Protein AF-A0A6V7VG62-F1 (afdb_monomer)

pLDDT: mean 71.6, std 16.07, range [35.34, 94.44]

In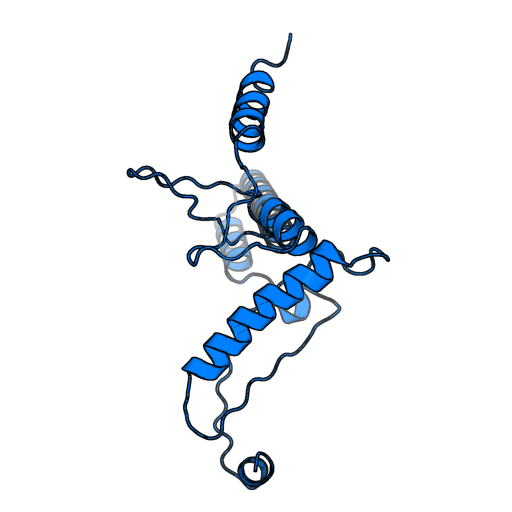terPro domains:
  IPR007012 Poly(A) polymerase, central domain [PF04928] (43-86)

Radius of gyration: 22.57 Å; Cα contacts (8 Å, |Δi|>4): 76; chains: 1; bounding box: 44×64×60 Å

Mean predicted aligned error: 14.06 Å

Solvent-accessible surface area (backbone atoms only — not comparable to full-atom values): 11530 Å² total; per-residue (Å²): 140,76,76,75,68,58,63,56,57,54,48,60,53,51,66,59,67,76,70,68,66,91,67,47,47,105,82,68,46,84,64,54,69,69,60,48,54,50,49,56,64,68,66,55,70,75,51,81,40,70,45,94,55,85,80,70,43,55,80,36,68,85,46,48,73,36,51,46,52,50,52,53,52,52,51,52,53,50,51,50,49,55,50,53,49,62,72,62,66,80,50,82,70,58,55,56,53,52,50,52,51,58,76,67,53,76,58,73,81,78,71,52,96,75,85,85,88,85,86,78,85,72,97,58,97,53,65,65,56,49,53,49,49,52,55,50,49,54,55,52,51,49,51,48,56,75,70,62,49,87,76,69,82,68,91,65,66,84,86,77,92,78,83,81,88,75,84,77,87,55,77,72,61,62,72,83,107

Sequence (177 aa):
MNDIHSWSIAKEISAKETNIKPLNDLFGNLRNNETTARLLKHSRLIMPIITPIYPEQSAAFNVNYSTHKIIMKTLFEGLKMLRDVNIVGLRTGAIEKAWERWIKGIKFEEKYEHFILAVCATKIGNEHFCGYASTKLKLHLIWTIEEKNEFNQVEYCHISNLVKEEFCNGEAAKLLG

Foldseek 3Di:
DDDPPVVVVVVVVVVVPPPDDQDQPVVRHRDDPVVSVVVVVLQDDPDADWDPDPPIDGPCSLDAPQNVVVVVVLVVVVVVLVVVCVVVPDDPVVNVVSVVDVVVDDDPVVVDPDDDDDDDDDLDPPPVVVVVVVVVCSVVVSCCVVPVPPPCPDVHDDDDPDDDDDDPDDPVSVVVD

Organism: Meloidogyne enterolobii (NCBI:txid390850)

Structure (mmCIF, N/CA/C/O backbone):
data_AF-A0A6V7VG62-F1
#
_entry.id   AF-A0A6V7VG62-F1
#
loop_
_atom_site.group_PDB
_atom_site.id
_atom_site.type_symbol
_atom_site.label_atom_id
_atom_site.label_alt_id
_atom_site.label_comp_id
_atom_site.label_asym_id
_atom_site.label_entity_id
_atom_site.label_seq_id
_atom_site.pdbx_PDB_ins_code
_atom_site.Cartn_x
_atom_site.Cartn_y
_atom_site.Cartn_z
_atom_site.occupancy
_atom_site.B_iso_or_equiv
_atom_site.auth_seq_id
_atom_site.auth_comp_id
_atom_site.auth_asym_id
_atom_site.auth_atom_id
_atom_site.pdbx_PDB_model_num
ATOM 1 N N . MET A 1 1 ? 11.039 34.444 11.800 1.00 37.47 1 MET A N 1
ATOM 2 C CA . MET A 1 1 ? 11.563 33.284 12.556 1.00 37.47 1 MET A CA 1
ATOM 3 C C . MET A 1 1 ? 11.586 32.165 11.535 1.00 37.47 1 MET A C 1
ATOM 5 O O . MET A 1 1 ? 10.575 31.521 11.306 1.00 37.47 1 MET A O 1
ATOM 9 N N . ASN A 1 2 ? 12.649 32.177 10.732 1.00 36.00 2 ASN A N 1
ATOM 10 C CA . ASN A 1 2 ? 12.620 31.712 9.348 1.00 36.00 2 ASN A CA 1
ATOM 11 C C . ASN A 1 2 ? 13.243 30.325 9.233 1.00 36.00 2 ASN A C 1
ATOM 13 O O . ASN A 1 2 ? 14.338 30.101 9.741 1.00 36.00 2 ASN A O 1
ATOM 17 N N . ASP A 1 3 ? 12.514 29.454 8.544 1.00 44.50 3 ASP A N 1
ATOM 18 C CA . ASP A 1 3 ? 12.900 28.241 7.822 1.00 44.50 3 ASP A CA 1
ATOM 19 C C . ASP A 1 3 ? 14.402 27.934 7.710 1.00 44.50 3 ASP A C 1
ATOM 21 O O . ASP A 1 3 ? 15.032 28.142 6.674 1.00 44.50 3 ASP A O 1
ATOM 25 N N . ILE A 1 4 ? 14.964 27.319 8.750 1.00 39.56 4 ILE A N 1
ATOM 26 C CA . ILE A 1 4 ? 16.283 26.666 8.676 1.00 39.56 4 ILE A CA 1
ATOM 27 C C . ILE A 1 4 ? 16.160 25.276 8.010 1.00 39.56 4 ILE A C 1
ATOM 29 O O . ILE A 1 4 ? 17.131 24.744 7.477 1.00 39.56 4 ILE A O 1
ATOM 33 N N . HIS A 1 5 ? 14.949 24.707 7.942 1.00 44.38 5 HIS A N 1
ATOM 34 C CA . HIS A 1 5 ? 14.706 23.383 7.355 1.00 44.38 5 HIS A CA 1
ATOM 35 C C . HIS A 1 5 ? 14.453 23.381 5.836 1.00 44.38 5 HIS A C 1
ATOM 37 O O . HIS A 1 5 ? 14.640 22.342 5.204 1.00 44.38 5 HIS A O 1
ATOM 43 N N . SER A 1 6 ? 14.098 24.515 5.214 1.00 42.22 6 SER A N 1
ATOM 44 C CA . SER A 1 6 ? 13.867 24.566 3.757 1.00 42.22 6 SER A CA 1
ATOM 45 C C . SER A 1 6 ? 15.172 24.564 2.946 1.00 42.22 6 SER A C 1
ATOM 47 O O . SER A 1 6 ? 15.220 24.023 1.841 1.00 42.22 6 SER A O 1
ATOM 49 N N . TRP A 1 7 ? 16.261 25.091 3.520 1.00 37.06 7 TRP A N 1
ATOM 50 C CA . TRP A 1 7 ? 17.558 25.247 2.848 1.00 37.06 7 TRP A CA 1
ATOM 51 C C . TRP A 1 7 ? 18.328 23.933 2.642 1.00 37.06 7 TRP A C 1
ATOM 53 O O . TRP A 1 7 ? 19.115 23.831 1.701 1.00 37.06 7 TRP A O 1
ATOM 63 N N . SER A 1 8 ? 18.092 22.923 3.486 1.00 46.97 8 SER A N 1
ATOM 64 C CA . SER A 1 8 ? 18.757 21.614 3.378 1.00 46.97 8 SER A CA 1
ATOM 65 C C . SER A 1 8 ? 18.122 20.747 2.290 1.00 46.97 8 SER A C 1
ATOM 67 O O . SER A 1 8 ? 18.816 20.221 1.424 1.00 46.97 8 SER A O 1
ATOM 69 N N . ILE A 1 9 ? 16.789 20.669 2.281 1.00 47.59 9 ILE A N 1
ATOM 70 C CA . ILE A 1 9 ? 16.027 19.826 1.349 1.00 47.59 9 ILE A CA 1
ATOM 71 C C . ILE A 1 9 ? 16.158 20.353 -0.088 1.00 47.59 9 ILE A C 1
ATOM 73 O O . ILE A 1 9 ? 16.359 19.580 -1.022 1.00 47.59 9 ILE A O 1
ATOM 77 N N . ALA A 1 10 ? 16.112 21.677 -0.274 1.00 45.66 10 ALA A N 1
ATOM 78 C CA . ALA A 1 10 ? 16.227 22.291 -1.595 1.00 45.66 10 ALA A CA 1
ATOM 79 C C . ALA A 1 10 ? 17.613 22.080 -2.237 1.00 45.66 10 ALA A C 1
ATOM 81 O O . ALA A 1 10 ? 17.700 21.868 -3.445 1.00 45.66 10 ALA A O 1
ATOM 82 N N . LYS A 1 11 ? 18.697 22.085 -1.446 1.00 39.28 11 LYS A N 1
ATOM 83 C CA . LYS A 1 11 ? 20.056 21.827 -1.953 1.00 39.28 11 LYS A CA 1
ATOM 84 C C . LYS A 1 11 ? 20.294 20.360 -2.283 1.00 39.28 11 LYS A C 1
ATOM 86 O O . LYS A 1 11 ? 20.959 20.079 -3.272 1.00 39.28 11 LYS A O 1
ATOM 91 N N . GLU A 1 12 ? 19.739 19.439 -1.504 1.00 40.12 12 GLU A N 1
ATOM 92 C CA . GLU A 1 12 ? 19.889 18.001 -1.749 1.00 40.12 12 GLU A CA 1
ATOM 93 C C . GLU A 1 12 ? 19.106 17.543 -2.996 1.00 40.12 12 GLU A C 1
ATOM 95 O O . GLU A 1 12 ? 19.587 16.712 -3.769 1.00 40.12 12 GLU A O 1
ATOM 100 N N . ILE A 1 13 ? 17.944 18.159 -3.255 1.00 43.81 13 ILE A N 1
ATOM 101 C CA . ILE A 1 13 ? 17.174 17.978 -4.497 1.00 43.81 13 ILE A CA 1
ATOM 102 C C . ILE A 1 13 ? 17.906 18.627 -5.687 1.00 43.81 13 ILE A C 1
ATOM 104 O O . ILE A 1 13 ? 18.105 17.977 -6.714 1.00 43.81 13 ILE A O 1
ATOM 108 N N . SER A 1 14 ? 18.396 19.863 -5.537 1.00 37.81 14 SER A N 1
ATOM 109 C CA . SER A 1 14 ? 19.094 20.592 -6.612 1.00 37.81 14 SER A CA 1
ATOM 110 C C . SER A 1 14 ? 20.454 19.975 -6.989 1.00 37.81 14 SER A C 1
ATOM 112 O O . SER A 1 14 ? 20.845 19.979 -8.161 1.00 37.81 14 SER A O 1
ATOM 114 N N . ALA A 1 15 ? 21.156 19.360 -6.029 1.00 35.34 15 ALA A N 1
ATOM 115 C CA . ALA A 1 15 ? 22.406 18.640 -6.278 1.00 35.34 15 ALA A CA 1
ATOM 116 C C . ALA A 1 15 ? 22.208 17.352 -7.101 1.00 35.34 15 ALA A C 1
ATOM 118 O O . ALA A 1 15 ? 23.135 16.921 -7.786 1.00 35.34 15 ALA A O 1
ATOM 119 N N . LYS A 1 16 ? 21.005 16.757 -7.085 1.00 45.22 16 LYS A N 1
ATOM 120 C CA . LYS A 1 16 ? 20.659 15.610 -7.943 1.00 45.22 16 LYS A CA 1
ATOM 121 C C . LYS A 1 16 ? 20.162 16.026 -9.329 1.00 45.22 16 LYS A C 1
ATOM 123 O O . LYS A 1 16 ? 20.402 15.300 -10.288 1.00 45.22 16 LYS A O 1
ATOM 128 N N . GLU A 1 17 ? 19.515 17.182 -9.463 1.00 45.72 17 GLU A N 1
ATOM 129 C CA . GLU A 1 17 ? 18.949 17.639 -10.743 1.00 45.72 17 GLU A CA 1
ATOM 130 C C . GLU A 1 17 ? 19.996 18.179 -11.733 1.00 45.72 17 GLU A C 1
ATOM 132 O O . GLU A 1 17 ? 19.804 18.088 -12.942 1.00 45.72 17 GLU A O 1
ATOM 137 N N . THR A 1 18 ? 21.129 18.704 -11.259 1.00 38.31 18 THR A N 1
ATOM 138 C CA . THR A 1 18 ? 22.064 19.469 -12.111 1.00 38.31 18 THR A CA 1
ATOM 139 C C . THR A 1 18 ? 23.153 18.650 -12.815 1.00 38.31 18 THR A C 1
ATOM 141 O O . THR A 1 18 ? 23.914 19.215 -13.596 1.00 38.31 18 THR A O 1
ATOM 144 N N . ASN A 1 19 ? 23.231 17.327 -12.611 1.00 42.25 19 ASN A N 1
ATOM 145 C CA . ASN A 1 19 ? 24.302 16.497 -13.193 1.00 42.25 19 ASN A CA 1
ATOM 146 C C . ASN A 1 19 ? 23.861 15.179 -13.847 1.00 42.25 19 ASN A C 1
ATOM 148 O O . ASN A 1 19 ? 24.701 14.340 -14.172 1.00 42.25 19 ASN A O 1
ATOM 152 N N . ILE A 1 20 ? 22.569 14.988 -14.115 1.00 48.69 20 ILE A N 1
ATOM 153 C CA . ILE A 1 20 ? 22.112 13.815 -14.868 1.00 48.69 20 ILE A CA 1
ATOM 154 C C . ILE A 1 20 ? 22.022 14.203 -16.347 1.00 48.69 20 ILE A C 1
ATOM 156 O O . ILE A 1 20 ? 20.968 14.585 -16.852 1.00 48.69 20 ILE A O 1
ATOM 160 N N . LYS A 1 21 ? 23.153 14.108 -17.061 1.00 46.56 21 LYS A N 1
ATOM 161 C CA . LYS A 1 21 ? 23.131 13.996 -18.533 1.00 46.56 21 LYS A CA 1
ATOM 162 C C . LYS A 1 21 ? 22.221 12.812 -18.899 1.00 46.56 21 LYS A C 1
ATOM 164 O O . LYS A 1 21 ? 22.234 11.839 -18.142 1.00 46.56 21 LYS A O 1
ATOM 169 N N . PRO A 1 22 ? 21.448 12.851 -20.005 1.00 46.06 22 PRO A N 1
ATOM 170 C CA . PRO A 1 22 ? 20.607 11.723 -20.393 1.00 46.06 22 PRO A CA 1
ATOM 171 C C . PRO A 1 22 ? 21.497 10.487 -20.529 1.00 46.06 22 PRO A C 1
ATOM 173 O O . PRO A 1 22 ? 22.342 10.396 -21.418 1.00 46.06 22 PRO A O 1
ATOM 176 N N . LEU A 1 23 ? 21.380 9.599 -19.543 1.00 50.41 23 LEU A N 1
ATOM 177 C CA . LEU A 1 23 ? 22.261 8.462 -19.383 1.00 50.41 23 LEU A CA 1
ATOM 178 C C . LEU A 1 23 ? 21.795 7.425 -20.398 1.00 50.41 23 LEU A C 1
ATOM 180 O O . LEU A 1 23 ? 20.655 6.948 -20.315 1.00 50.41 23 LEU A O 1
ATOM 184 N N . ASN A 1 24 ? 22.674 7.092 -21.343 1.00 54.44 24 ASN A N 1
ATOM 185 C CA . ASN A 1 24 ? 22.590 5.835 -22.073 1.00 54.44 24 ASN A CA 1
ATOM 186 C C . ASN A 1 24 ? 22.181 4.716 -21.095 1.00 54.44 24 ASN A C 1
ATOM 188 O O . ASN A 1 24 ? 22.541 4.753 -19.911 1.00 54.44 24 ASN A O 1
ATOM 192 N N . ASP A 1 25 ? 21.398 3.738 -21.547 1.00 54.59 25 ASP A N 1
ATOM 193 C CA . ASP A 1 25 ? 21.113 2.581 -20.695 1.00 54.59 25 ASP A CA 1
ATOM 194 C C . ASP A 1 25 ? 22.417 1.850 -20.292 1.00 54.59 25 ASP A C 1
ATOM 196 O O . ASP A 1 25 ? 23.500 2.149 -20.795 1.00 54.59 25 ASP A O 1
ATOM 200 N N . LEU A 1 26 ? 22.337 0.878 -19.373 1.00 53.91 26 LEU A N 1
ATOM 201 C CA . LEU A 1 26 ? 23.491 0.051 -18.961 1.00 53.91 26 LEU A CA 1
ATOM 202 C C . LEU A 1 26 ? 24.213 -0.639 -20.141 1.00 53.91 26 LEU A C 1
ATOM 204 O O . LEU A 1 26 ? 25.300 -1.177 -19.953 1.00 53.91 26 LEU A O 1
ATOM 208 N N . PHE A 1 27 ? 23.619 -0.606 -21.338 1.00 53.38 27 PHE A N 1
ATOM 209 C CA . PHE A 1 27 ? 24.104 -1.191 -22.580 1.00 53.38 27 PHE A CA 1
ATOM 210 C C . PHE A 1 27 ? 24.507 -0.142 -23.635 1.00 53.38 27 PHE A C 1
ATOM 212 O O . PHE A 1 27 ? 24.852 -0.513 -24.753 1.00 53.38 27 PHE A O 1
ATOM 219 N N . GLY A 1 28 ? 24.515 1.154 -23.303 1.00 55.12 28 GLY A N 1
ATOM 220 C CA . GLY A 1 28 ? 24.967 2.215 -24.204 1.00 55.12 28 GLY A CA 1
ATOM 221 C C . GLY A 1 28 ? 23.919 2.758 -25.187 1.00 55.12 28 G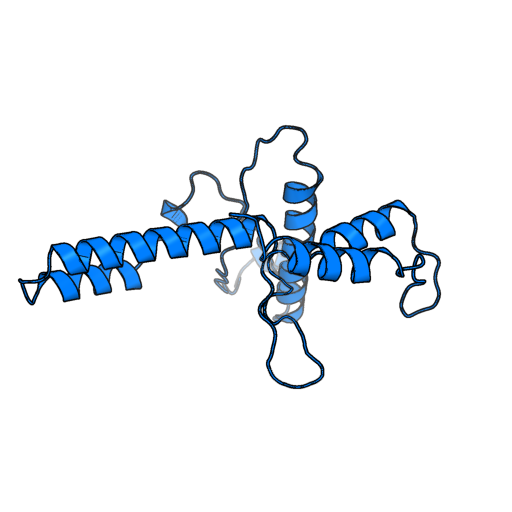LY A C 1
ATOM 222 O O . GLY A 1 28 ? 24.265 3.613 -25.999 1.00 55.12 28 GLY A O 1
ATOM 223 N N . ASN A 1 29 ? 22.655 2.327 -25.129 1.00 63.50 29 ASN A N 1
ATOM 224 C CA . ASN A 1 29 ? 21.616 2.783 -26.056 1.00 63.50 29 ASN A CA 1
ATOM 225 C C . ASN A 1 29 ? 21.041 4.149 -25.660 1.00 63.50 29 ASN A C 1
ATOM 227 O O . ASN A 1 29 ? 20.753 4.412 -24.486 1.00 63.50 29 ASN A O 1
ATOM 231 N N . LEU A 1 30 ? 20.789 4.981 -26.676 1.00 56.78 30 LEU A N 1
ATOM 232 C CA . LEU A 1 30 ? 20.054 6.237 -26.550 1.00 56.78 30 LEU A CA 1
ATOM 233 C C . LEU A 1 30 ? 18.610 5.942 -26.130 1.00 56.78 30 LEU A C 1
ATOM 235 O O . LEU A 1 30 ? 17.814 5.396 -26.896 1.00 56.78 30 LEU A O 1
ATOM 239 N N . ARG A 1 31 ? 18.257 6.315 -24.900 1.00 58.25 31 ARG A N 1
ATOM 240 C CA . ARG A 1 31 ? 16.869 6.271 -24.435 1.00 58.25 31 ARG A CA 1
ATOM 241 C C . ARG A 1 31 ? 16.086 7.392 -25.111 1.00 58.25 31 ARG A C 1
ATOM 243 O O . ARG A 1 31 ? 16.570 8.517 -25.205 1.00 58.25 31 ARG A O 1
ATOM 250 N N . ASN A 1 32 ? 14.864 7.107 -25.560 1.00 70.81 32 ASN A N 1
ATOM 251 C CA . ASN A 1 32 ? 14.003 8.163 -26.090 1.00 70.81 32 ASN A CA 1
ATOM 252 C C . ASN A 1 32 ? 13.671 9.197 -24.980 1.00 70.81 32 ASN A C 1
ATOM 254 O O . ASN A 1 32 ? 13.725 8.893 -23.779 1.00 70.81 32 ASN A O 1
ATOM 258 N N . ASN A 1 33 ? 13.361 10.436 -25.372 1.00 66.12 33 ASN A N 1
ATOM 259 C CA . ASN A 1 33 ? 13.140 11.543 -24.430 1.00 66.12 33 ASN A CA 1
ATOM 260 C C . ASN A 1 33 ? 11.964 11.271 -23.479 1.00 66.12 33 ASN A C 1
ATOM 262 O O . ASN A 1 33 ? 12.055 11.567 -22.290 1.00 66.12 33 ASN A O 1
ATOM 266 N N . GLU A 1 34 ? 10.901 10.633 -23.970 1.00 65.50 34 GLU A N 1
ATOM 267 C CA . GLU A 1 34 ? 9.747 10.232 -23.159 1.00 65.50 34 GLU A CA 1
ATOM 268 C C . GLU A 1 34 ? 10.123 9.212 -22.074 1.00 65.50 34 GLU A C 1
ATOM 270 O O . GLU A 1 34 ? 9.735 9.357 -20.920 1.00 65.50 34 GLU A O 1
ATOM 275 N N . THR A 1 35 ? 10.925 8.201 -22.408 1.00 64.12 35 THR A N 1
ATOM 276 C CA . THR A 1 35 ? 11.394 7.167 -21.471 1.00 64.12 35 THR A CA 1
ATOM 277 C C . THR A 1 35 ? 12.335 7.770 -20.441 1.00 64.12 35 THR A C 1
ATOM 279 O O . THR A 1 35 ? 12.276 7.406 -19.270 1.00 64.12 35 THR A O 1
ATOM 282 N N . THR A 1 36 ? 13.166 8.733 -20.840 1.00 64.38 36 THR A N 1
ATOM 283 C CA . THR A 1 36 ? 14.066 9.440 -19.919 1.00 64.38 36 THR A CA 1
ATOM 284 C C . THR A 1 36 ? 13.287 10.318 -18.939 1.00 64.38 36 THR A C 1
ATOM 286 O O . THR A 1 36 ? 13.527 10.242 -17.736 1.00 64.38 36 THR A O 1
ATOM 289 N N . ALA A 1 37 ? 12.303 11.085 -19.419 1.00 65.25 37 ALA A N 1
ATOM 290 C CA . ALA A 1 37 ? 11.418 11.883 -18.569 1.00 65.25 37 ALA A CA 1
ATOM 291 C C . ALA A 1 37 ? 10.620 11.003 -17.589 1.00 65.25 37 ALA A C 1
ATOM 293 O O . ALA A 1 37 ? 10.514 11.322 -16.403 1.00 65.25 37 ALA A O 1
ATOM 294 N N . ARG A 1 38 ? 10.135 9.849 -18.060 1.00 62.44 38 ARG A N 1
ATOM 295 C CA . ARG A 1 38 ? 9.457 8.839 -17.233 1.00 62.44 38 ARG A CA 1
ATOM 296 C C . ARG A 1 38 ? 10.364 8.274 -16.149 1.00 62.44 38 ARG A C 1
ATOM 298 O O . ARG A 1 38 ? 9.987 8.239 -14.981 1.00 62.44 38 ARG A O 1
ATOM 305 N N . LEU A 1 39 ? 11.585 7.876 -16.503 1.00 62.34 39 LEU A N 1
ATOM 306 C CA . LEU A 1 39 ? 12.559 7.359 -15.542 1.00 62.34 39 LEU A CA 1
ATOM 307 C C . LEU A 1 39 ? 12.959 8.411 -14.509 1.00 62.34 39 LEU A C 1
ATOM 309 O O . LEU A 1 39 ? 13.068 8.076 -13.336 1.00 62.34 39 LEU A O 1
ATOM 313 N N . LEU A 1 40 ? 13.122 9.674 -14.909 1.00 65.62 40 LEU A N 1
ATOM 314 C CA . LEU A 1 40 ? 13.387 10.774 -13.980 1.00 65.62 40 LEU A CA 1
ATOM 315 C C . LEU A 1 40 ? 12.233 10.957 -12.990 1.00 65.62 40 LEU A C 1
ATOM 317 O O . LEU A 1 40 ? 12.474 11.001 -11.783 1.00 65.62 40 LEU A O 1
ATOM 321 N N . LYS A 1 41 ? 10.983 10.963 -13.469 1.00 64.56 41 LYS A N 1
ATOM 322 C CA . LYS A 1 41 ? 9.795 11.039 -12.606 1.00 64.56 41 LYS A CA 1
ATOM 323 C C . LYS A 1 41 ? 9.737 9.877 -11.609 1.00 64.56 41 LYS A C 1
ATOM 325 O O . LYS A 1 41 ? 9.450 10.101 -10.437 1.00 64.56 41 LYS A O 1
ATOM 330 N N . HIS A 1 42 ? 10.069 8.664 -12.049 1.00 59.72 42 HIS A N 1
ATOM 331 C CA . HIS A 1 42 ? 10.089 7.468 -11.200 1.00 59.72 42 HIS A CA 1
ATOM 332 C C . HIS A 1 42 ? 11.337 7.334 -10.317 1.00 59.72 42 HIS A C 1
ATOM 334 O O . HIS A 1 42 ? 11.294 6.627 -9.315 1.00 59.72 42 HIS A O 1
ATOM 340 N N . SER A 1 43 ? 12.434 8.022 -10.642 1.00 63.03 43 SER A N 1
ATOM 341 C CA . SER A 1 43 ? 13.640 8.070 -9.804 1.00 63.03 43 SER A CA 1
ATOM 342 C C . SER A 1 43 ? 13.449 8.916 -8.542 1.00 63.03 43 SER A C 1
ATOM 344 O O . SER A 1 43 ? 14.235 8.820 -7.596 1.00 63.03 43 SER A O 1
ATOM 346 N N . ARG A 1 44 ? 12.395 9.742 -8.508 1.00 72.31 44 ARG A N 1
ATOM 347 C CA . ARG A 1 44 ? 12.065 10.569 -7.353 1.00 72.31 44 ARG A CA 1
ATOM 348 C C . ARG A 1 44 ? 11.554 9.691 -6.212 1.00 72.31 44 ARG A C 1
ATOM 350 O O . ARG A 1 44 ? 10.440 9.179 -6.250 1.00 72.31 44 ARG A O 1
ATOM 357 N N . LEU A 1 45 ? 12.363 9.574 -5.164 1.00 81.25 45 LEU A N 1
ATOM 358 C CA . LEU A 1 45 ? 11.982 8.892 -3.930 1.00 81.25 45 LEU A CA 1
ATOM 359 C C . LEU A 1 45 ? 10.858 9.670 -3.229 1.00 81.25 45 LEU A C 1
ATOM 361 O O . LEU A 1 45 ? 11.054 10.816 -2.827 1.00 81.25 45 LEU A O 1
ATOM 365 N N . ILE A 1 46 ? 9.689 9.042 -3.081 1.00 84.69 46 ILE A N 1
ATOM 366 C CA . ILE A 1 46 ? 8.518 9.635 -2.409 1.00 84.69 46 ILE A CA 1
ATOM 367 C C . ILE A 1 46 ? 8.630 9.483 -0.886 1.00 84.69 46 ILE A C 1
ATOM 369 O O . ILE A 1 46 ? 8.268 10.389 -0.143 1.00 84.69 46 ILE A O 1
ATOM 373 N N . MET A 1 47 ? 9.166 8.350 -0.424 1.00 89.19 47 MET A N 1
ATOM 374 C CA . MET A 1 47 ? 9.349 8.024 0.992 1.00 89.19 47 MET A CA 1
ATOM 375 C C . MET A 1 47 ? 10.767 7.471 1.220 1.00 89.19 47 MET A C 1
ATOM 377 O O . MET A 1 47 ? 10.948 6.255 1.225 1.00 89.19 47 MET A O 1
ATOM 381 N N . PRO A 1 48 ? 11.804 8.320 1.342 1.00 89.44 48 PRO A N 1
ATOM 382 C CA . PRO A 1 48 ? 13.173 7.846 1.520 1.00 89.44 48 PRO A CA 1
ATOM 383 C C . PRO A 1 48 ? 13.367 7.241 2.917 1.00 89.44 48 PRO A C 1
ATOM 385 O O . PRO A 1 48 ? 13.200 7.919 3.927 1.00 89.44 48 PRO A O 1
ATOM 388 N N . ILE A 1 49 ? 13.755 5.966 2.969 1.00 92.19 49 ILE A N 1
ATOM 389 C CA . ILE A 1 49 ? 14.211 5.292 4.193 1.00 92.19 49 ILE A CA 1
ATOM 390 C C . ILE A 1 49 ? 15.620 4.797 3.908 1.00 92.19 49 ILE A C 1
ATOM 392 O O . ILE A 1 49 ? 15.782 3.815 3.191 1.00 92.19 49 ILE A O 1
ATOM 396 N N . ILE A 1 50 ? 16.629 5.508 4.402 1.00 91.31 50 ILE A N 1
ATOM 397 C CA . ILE A 1 50 ? 18.023 5.258 4.030 1.00 91.31 50 ILE A CA 1
ATOM 398 C C . ILE A 1 50 ? 18.641 4.205 4.948 1.00 91.31 50 ILE A C 1
ATOM 400 O O . ILE A 1 50 ? 18.530 4.286 6.172 1.00 91.31 50 ILE A O 1
ATOM 404 N N . THR A 1 51 ? 19.283 3.203 4.351 1.00 92.38 51 THR A N 1
ATOM 405 C CA . THR A 1 51 ? 20.043 2.194 5.085 1.00 92.38 51 THR A CA 1
ATOM 406 C C . THR A 1 51 ? 21.295 2.826 5.695 1.00 92.38 51 THR A C 1
ATOM 408 O O . THR A 1 51 ? 22.006 3.539 4.992 1.00 92.38 51 THR A O 1
ATOM 411 N N . PRO A 1 52 ? 21.623 2.536 6.967 1.00 93.25 52 PRO A N 1
ATOM 412 C CA . PRO A 1 52 ? 22.750 3.178 7.647 1.00 93.25 52 PRO A CA 1
ATOM 413 C C . PRO A 1 52 ? 24.129 2.678 7.177 1.00 93.25 52 PRO A C 1
ATOM 415 O O . PRO A 1 52 ? 25.144 3.254 7.550 1.00 93.25 52 PRO A O 1
ATOM 418 N N . ILE A 1 53 ? 24.186 1.584 6.408 1.00 92.44 53 ILE A N 1
ATOM 419 C CA . ILE A 1 53 ? 25.433 0.973 5.931 1.00 92.44 53 ILE A CA 1
ATOM 420 C C . ILE A 1 53 ? 25.785 1.525 4.550 1.00 92.44 53 ILE A C 1
ATOM 422 O O . ILE A 1 53 ? 24.925 1.614 3.677 1.00 92.44 53 ILE A O 1
ATOM 426 N N . TYR A 1 54 ? 27.066 1.837 4.357 1.00 89.62 54 TYR A N 1
ATOM 427 C CA . TYR A 1 54 ? 27.618 2.244 3.070 1.00 89.62 54 TYR A CA 1
ATOM 428 C C . TYR A 1 54 ? 27.732 1.054 2.084 1.00 89.62 54 TYR A C 1
ATOM 430 O O . TYR A 1 54 ? 28.228 -0.002 2.486 1.00 89.62 54 TYR A O 1
ATOM 438 N N . PRO A 1 55 ? 27.376 1.215 0.790 1.00 89.75 55 PRO A N 1
ATOM 439 C CA . PRO A 1 55 ? 26.776 2.408 0.194 1.00 89.75 55 PRO A CA 1
ATOM 440 C C . PRO A 1 55 ? 25.314 2.575 0.614 1.00 89.75 55 PRO A C 1
ATOM 442 O O . PRO A 1 55 ? 24.538 1.623 0.619 1.00 89.75 55 PRO A O 1
ATOM 445 N N . GLU A 1 56 ? 24.950 3.814 0.933 1.00 87.88 56 GLU A N 1
ATOM 446 C CA . GLU A 1 56 ? 23.605 4.176 1.370 1.00 87.88 56 GLU A CA 1
ATOM 447 C C . GLU A 1 56 ? 22.584 3.919 0.256 1.00 87.88 56 GLU A C 1
ATOM 449 O O . GLU A 1 56 ? 22.768 4.324 -0.897 1.00 87.88 56 GLU A O 1
ATOM 454 N N . GLN A 1 57 ? 21.482 3.254 0.597 1.00 88.31 57 GLN A N 1
ATOM 455 C CA . GLN A 1 57 ? 20.401 2.945 -0.333 1.00 88.31 57 GLN A CA 1
ATOM 456 C C . GLN A 1 57 ? 19.046 3.206 0.318 1.00 88.31 57 GLN A C 1
ATOM 458 O O . GLN A 1 57 ? 18.889 3.112 1.532 1.00 88.31 57 GLN A O 1
ATOM 463 N N . SER A 1 58 ? 18.036 3.533 -0.491 1.00 88.81 58 SER A N 1
ATOM 464 C CA . SER A 1 58 ? 16.664 3.619 0.011 1.00 88.81 58 SER A CA 1
ATOM 465 C C . SER A 1 58 ? 16.066 2.220 0.117 1.00 88.81 58 SER A C 1
ATOM 467 O O . SER A 1 58 ? 15.863 1.561 -0.900 1.00 88.81 58 SER A O 1
ATOM 469 N N . ALA A 1 59 ? 15.710 1.788 1.323 1.00 90.31 59 ALA A N 1
ATOM 470 C CA . ALA A 1 59 ? 14.955 0.559 1.561 1.00 90.31 59 ALA A CA 1
ATOM 471 C C . ALA A 1 59 ? 13.509 0.647 1.030 1.00 90.31 59 ALA A C 1
ATOM 473 O O . ALA A 1 59 ? 12.886 -0.368 0.728 1.00 90.31 59 ALA A O 1
ATOM 474 N N . ALA A 1 60 ? 12.980 1.863 0.874 1.00 89.31 60 ALA A N 1
ATOM 475 C CA . ALA A 1 60 ? 11.610 2.140 0.442 1.00 89.31 60 ALA A CA 1
ATOM 476 C C . ALA A 1 60 ? 11.531 2.657 -1.010 1.00 89.31 60 ALA A C 1
ATOM 478 O O . ALA A 1 60 ? 10.644 3.431 -1.364 1.00 89.31 60 ALA A O 1
ATOM 479 N N . PHE A 1 61 ? 12.449 2.226 -1.882 1.00 86.38 61 PHE A N 1
ATOM 480 C CA . PHE A 1 61 ? 12.497 2.677 -3.281 1.00 86.38 61 PHE A CA 1
ATOM 481 C C . PHE A 1 61 ? 11.277 2.258 -4.124 1.00 86.38 61 PHE A C 1
ATOM 483 O O . PHE A 1 61 ? 10.943 2.934 -5.089 1.00 86.38 61 PHE A O 1
ATOM 490 N N . ASN A 1 62 ? 10.590 1.174 -3.750 1.00 84.25 62 ASN A N 1
ATOM 491 C CA . ASN A 1 62 ? 9.386 0.693 -4.439 1.00 84.25 62 ASN A CA 1
ATOM 492 C C . ASN A 1 62 ? 8.100 1.432 -4.027 1.00 84.25 62 ASN A C 1
ATOM 494 O O . ASN A 1 62 ? 7.017 1.096 -4.513 1.00 84.25 62 ASN A O 1
ATOM 498 N N . VAL A 1 63 ? 8.183 2.403 -3.112 1.00 85.25 63 VAL A N 1
ATOM 499 C CA . VAL A 1 63 ? 7.013 3.171 -2.677 1.00 85.25 63 VAL A CA 1
ATOM 500 C C . VAL A 1 63 ? 6.607 4.150 -3.780 1.00 85.25 63 VAL A C 1
ATOM 502 O O . VAL A 1 63 ? 7.294 5.134 -4.044 1.00 85.25 63 VAL A O 1
ATOM 505 N N . ASN A 1 64 ? 5.462 3.871 -4.402 1.00 82.75 64 ASN A N 1
ATOM 506 C CA . ASN A 1 64 ? 4.795 4.751 -5.363 1.00 82.75 64 ASN A CA 1
ATOM 507 C C . ASN A 1 64 ? 3.815 5.719 -4.666 1.00 82.75 64 ASN A C 1
ATOM 509 O O . ASN A 1 64 ? 3.638 5.666 -3.443 1.00 82.75 64 ASN A O 1
ATOM 513 N N . TYR A 1 65 ? 3.169 6.602 -5.436 1.00 83.38 65 TYR A N 1
ATOM 514 C CA . TYR A 1 65 ? 2.240 7.600 -4.893 1.00 83.38 65 TYR A CA 1
ATOM 515 C C . TYR A 1 65 ? 1.059 6.945 -4.163 1.00 83.38 65 TYR A C 1
ATOM 517 O O . TYR A 1 65 ? 0.716 7.336 -3.041 1.00 83.38 65 TYR A O 1
ATOM 525 N N . SER A 1 66 ? 0.482 5.904 -4.763 1.00 86.25 66 SER A N 1
ATOM 526 C CA . SER A 1 66 ? -0.666 5.185 -4.208 1.00 86.25 66 SER A CA 1
ATOM 527 C C . SER A 1 66 ? -0.340 4.529 -2.862 1.00 86.25 66 SER A C 1
ATOM 529 O O . SER A 1 66 ? -1.055 4.690 -1.873 1.00 86.25 66 SER A O 1
ATOM 531 N N . THR A 1 67 ? 0.797 3.841 -2.804 1.00 88.12 67 THR A N 1
ATOM 532 C CA . THR A 1 67 ? 1.297 3.128 -1.623 1.00 88.12 67 THR A CA 1
ATOM 533 C C . THR A 1 67 ? 1.680 4.111 -0.532 1.00 88.12 67 THR A C 1
ATOM 535 O O . THR A 1 67 ? 1.319 3.904 0.623 1.00 88.12 67 THR A O 1
ATOM 538 N N . HIS A 1 68 ? 2.331 5.221 -0.886 1.00 89.44 68 HIS A N 1
ATOM 539 C CA . HIS A 1 68 ? 2.625 6.296 0.056 1.00 89.44 68 HIS A CA 1
ATOM 540 C C . HIS A 1 68 ? 1.348 6.818 0.728 1.00 89.44 68 HIS A C 1
ATOM 542 O O . HIS A 1 68 ? 1.295 6.927 1.954 1.00 89.44 68 HIS A O 1
ATOM 548 N N . LYS A 1 69 ? 0.289 7.078 -0.051 1.00 89.88 69 LYS A N 1
ATOM 549 C CA . LYS A 1 69 ? -0.997 7.551 0.480 1.00 89.88 69 LYS A CA 1
ATOM 550 C C . LYS A 1 69 ? -1.623 6.547 1.450 1.00 89.88 69 LYS A C 1
ATOM 552 O O . LYS A 1 69 ? -2.102 6.939 2.514 1.00 89.88 69 LYS A O 1
ATOM 557 N N . ILE A 1 70 ? -1.569 5.256 1.116 1.00 90.94 70 ILE A N 1
ATOM 558 C CA . ILE A 1 70 ? -2.056 4.172 1.980 1.00 90.94 70 ILE A CA 1
ATOM 559 C C . ILE A 1 70 ? -1.249 4.099 3.280 1.00 90.94 70 ILE A C 1
ATOM 561 O O . ILE A 1 70 ? -1.848 4.019 4.354 1.00 90.94 70 ILE A O 1
ATOM 565 N N . ILE A 1 71 ? 0.085 4.144 3.200 1.00 92.88 71 ILE A N 1
ATOM 566 C CA . ILE A 1 71 ? 0.968 4.110 4.373 1.00 92.88 71 ILE A CA 1
ATOM 567 C C . ILE A 1 71 ? 0.652 5.296 5.285 1.00 92.88 71 ILE A C 1
ATOM 569 O O . ILE A 1 71 ? 0.387 5.095 6.468 1.00 92.88 71 ILE A O 1
ATOM 573 N N . MET A 1 72 ? 0.602 6.515 4.740 1.00 94.44 72 MET A N 1
ATOM 574 C CA . MET A 1 72 ? 0.299 7.718 5.519 1.00 94.44 72 MET A CA 1
ATOM 575 C C . MET A 1 72 ? -1.075 7.633 6.183 1.00 94.44 72 MET A C 1
ATOM 577 O O . MET A 1 72 ? -1.182 7.856 7.386 1.00 94.44 72 MET A O 1
ATOM 581 N N . LYS A 1 73 ? -2.118 7.245 5.437 1.00 92.38 73 LYS A N 1
ATOM 582 C CA . LYS A 1 73 ? -3.467 7.056 5.990 1.00 92.38 73 LYS A CA 1
ATOM 583 C C . LYS A 1 73 ? -3.462 6.057 7.151 1.00 92.38 73 LYS A C 1
ATOM 585 O O . LYS A 1 73 ? -3.997 6.358 8.212 1.00 92.38 73 LYS A O 1
ATOM 590 N N . THR A 1 74 ? -2.802 4.914 6.972 1.00 90.50 74 THR A N 1
ATOM 591 C CA . THR A 1 74 ? -2.724 3.857 7.993 1.00 90.50 74 THR A CA 1
ATOM 592 C C . THR A 1 74 ? -1.963 4.328 9.239 1.00 90.50 74 THR A C 1
ATOM 594 O O . THR A 1 74 ? -2.378 4.043 10.361 1.00 90.50 74 THR A O 1
ATOM 597 N N . LEU A 1 75 ? -0.884 5.100 9.068 1.00 93.06 75 LEU A N 1
ATOM 598 C CA . LEU A 1 75 ? -0.142 5.699 10.181 1.00 93.06 75 LEU A CA 1
ATOM 599 C C . LEU A 1 75 ? -0.989 6.720 10.950 1.00 93.06 75 LEU A C 1
ATOM 601 O O . LEU A 1 75 ? -0.985 6.709 12.180 1.00 93.06 75 LEU A O 1
ATOM 605 N N . PHE A 1 76 ? -1.746 7.574 10.255 1.00 93.12 76 PHE A N 1
ATOM 606 C CA . PHE A 1 76 ? -2.644 8.534 10.903 1.00 93.12 76 PHE A CA 1
ATOM 607 C C . PHE A 1 76 ? -3.796 7.849 11.646 1.00 93.12 76 PHE A C 1
ATOM 609 O O . PHE A 1 76 ? -4.118 8.247 12.767 1.00 93.12 76 PHE A O 1
ATOM 616 N N . GLU A 1 77 ? -4.390 6.809 11.061 1.00 88.50 77 GLU A N 1
ATOM 617 C CA . GLU A 1 77 ? -5.409 5.983 11.720 1.00 88.50 77 GLU A CA 1
ATOM 618 C C . GLU A 1 77 ? -4.847 5.310 12.981 1.00 88.50 77 GLU A C 1
ATOM 620 O O . GLU A 1 77 ? -5.473 5.369 14.042 1.00 88.50 77 GLU A O 1
ATOM 625 N N . GLY A 1 78 ? -3.635 4.751 12.898 1.00 86.44 78 GLY A N 1
ATOM 626 C CA . GLY A 1 78 ? -2.928 4.177 14.044 1.00 86.44 78 GLY A CA 1
ATOM 627 C C . GLY A 1 78 ? -2.645 5.210 15.138 1.00 86.44 78 GLY A C 1
ATOM 628 O O . GLY A 1 78 ? -2.913 4.959 16.311 1.00 86.44 78 GLY A O 1
ATOM 629 N N . LEU A 1 79 ? -2.183 6.409 14.773 1.00 89.38 79 LEU A N 1
ATOM 630 C CA . LEU A 1 79 ? -1.944 7.494 15.729 1.00 89.38 79 LEU A CA 1
ATOM 631 C C . LEU A 1 79 ? -3.233 7.940 16.430 1.00 89.38 79 LEU A C 1
ATOM 633 O O . LEU A 1 79 ? -3.219 8.196 17.635 1.00 89.38 79 LEU A O 1
ATOM 637 N N . LYS A 1 80 ? -4.344 8.041 15.690 1.00 87.50 80 LYS A N 1
ATOM 638 C CA . LYS A 1 80 ? -5.654 8.377 16.260 1.00 87.50 80 LYS A CA 1
ATOM 639 C C . LYS A 1 80 ? -6.083 7.325 17.280 1.00 87.50 80 LYS A C 1
ATOM 641 O O . LYS A 1 80 ? -6.430 7.685 18.398 1.00 87.50 80 LYS A O 1
ATOM 646 N N . MET A 1 81 ? -5.963 6.046 16.930 1.00 81.94 81 MET A N 1
ATOM 647 C CA . MET A 1 81 ? -6.249 4.940 17.842 1.00 81.94 81 MET A CA 1
ATOM 648 C C . MET A 1 81 ? -5.390 5.016 19.111 1.00 81.94 81 MET A C 1
ATOM 650 O O . MET A 1 81 ? -5.934 4.937 20.208 1.00 81.94 81 MET A O 1
ATOM 654 N N . LEU A 1 82 ? -4.076 5.236 18.987 1.00 82.44 82 LEU A N 1
ATOM 655 C CA . LEU A 1 82 ? -3.180 5.346 20.145 1.00 82.44 82 LEU A CA 1
ATOM 656 C C . LEU A 1 82 ? -3.576 6.499 21.076 1.00 82.44 82 LEU A C 1
ATOM 658 O O . LEU A 1 82 ? -3.522 6.350 22.297 1.00 82.44 82 LEU A O 1
ATOM 662 N N . ARG A 1 83 ? -4.011 7.637 20.520 1.00 83.06 83 ARG A N 1
ATOM 663 C CA . ARG A 1 83 ? -4.546 8.752 21.316 1.00 83.06 83 ARG A CA 1
ATOM 664 C C . ARG A 1 83 ? -5.851 8.374 22.005 1.00 83.06 83 ARG A C 1
ATOM 666 O O . ARG A 1 83 ? -5.978 8.623 23.199 1.00 83.06 83 ARG A O 1
ATOM 673 N N . ASP A 1 84 ? -6.778 7.750 21.286 1.00 77.56 84 ASP A N 1
ATOM 674 C CA . ASP A 1 84 ? -8.071 7.332 21.831 1.00 77.56 84 ASP A CA 1
ATOM 675 C C . ASP A 1 84 ? -7.883 6.315 22.975 1.00 77.56 84 ASP A C 1
ATOM 677 O O . ASP A 1 84 ? -8.497 6.449 24.031 1.00 77.56 84 ASP A O 1
ATOM 681 N N . VAL A 1 85 ? -6.968 5.350 22.826 1.00 73.94 85 VAL A N 1
ATOM 682 C CA . VAL A 1 85 ? -6.610 4.379 23.878 1.00 73.94 85 VAL A CA 1
ATOM 683 C C . VAL A 1 85 ? -5.989 5.065 25.095 1.00 73.94 85 VAL A C 1
ATOM 685 O O . VAL A 1 85 ? -6.345 4.731 26.224 1.00 73.94 85 VAL A O 1
ATOM 688 N N . ASN A 1 86 ? -5.101 6.040 24.882 1.00 67.62 86 ASN A N 1
ATOM 689 C CA . ASN A 1 86 ? -4.486 6.804 25.968 1.00 67.62 86 ASN A CA 1
ATOM 690 C C . ASN A 1 86 ? -5.523 7.651 26.737 1.00 67.62 86 ASN A C 1
ATOM 692 O O . ASN A 1 86 ? -5.439 7.775 27.955 1.00 67.62 86 ASN A O 1
ATOM 696 N N . ILE A 1 87 ? -6.541 8.183 26.047 1.00 62.03 87 ILE A N 1
ATOM 697 C CA . ILE A 1 87 ? -7.647 8.949 26.652 1.00 62.03 87 ILE A CA 1
ATOM 698 C C . ILE A 1 87 ? -8.606 8.037 27.439 1.00 62.03 87 ILE A 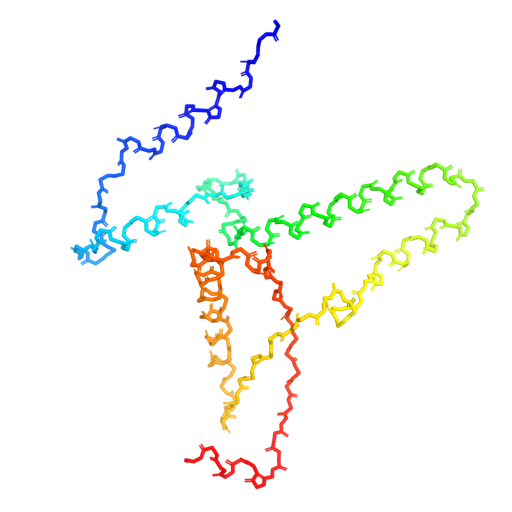C 1
ATOM 700 O O . ILE A 1 87 ? -9.084 8.416 28.505 1.00 62.03 87 ILE A O 1
ATOM 704 N N . VAL A 1 88 ? -8.876 6.822 26.951 1.00 61.28 88 VAL A N 1
ATOM 705 C CA . VAL A 1 88 ? -9.753 5.830 27.617 1.00 61.28 88 VAL A CA 1
ATOM 706 C C . VAL A 1 88 ? -9.042 5.108 28.782 1.00 61.28 88 VAL A C 1
ATOM 708 O O . VAL A 1 88 ? -9.636 4.267 29.462 1.00 61.28 88 VAL A O 1
ATOM 711 N N . GLY A 1 89 ? -7.771 5.436 29.032 1.00 57.03 89 GLY A N 1
ATOM 712 C CA . GLY A 1 89 ? -6.816 4.702 29.860 1.00 57.03 89 GLY A CA 1
ATOM 713 C C . GLY A 1 89 ? -7.140 4.531 31.346 1.00 57.03 89 GLY A C 1
ATOM 714 O O . GLY A 1 89 ? -6.411 5.056 32.172 1.00 57.03 89 GLY A O 1
ATOM 715 N N . LEU A 1 90 ? -8.149 3.729 31.710 1.00 56.25 90 LEU A N 1
ATOM 716 C CA . LEU A 1 90 ? -8.357 3.246 33.092 1.00 56.25 90 LEU A CA 1
ATOM 717 C C . LEU A 1 90 ? -9.146 1.925 33.225 1.00 56.25 90 LEU A C 1
ATOM 719 O O . LEU A 1 90 ? -9.403 1.477 34.341 1.00 56.25 90 LEU A O 1
ATOM 723 N N . ARG A 1 91 ? -9.535 1.258 32.128 1.00 63.75 91 ARG A N 1
ATOM 724 C CA . ARG A 1 91 ? -10.180 -0.070 32.185 1.00 63.75 91 ARG A CA 1
ATOM 725 C C . ARG A 1 91 ? -9.323 -1.108 31.474 1.00 63.75 91 ARG A C 1
ATOM 727 O O . ARG A 1 91 ? -9.222 -1.091 30.251 1.00 63.75 91 ARG A O 1
ATOM 734 N N . THR A 1 92 ? -8.758 -2.037 32.241 1.00 63.25 92 THR A N 1
ATOM 735 C CA . THR A 1 92 ? -7.793 -3.062 31.800 1.00 63.25 92 THR A CA 1
ATOM 736 C C . THR A 1 92 ? -8.254 -3.844 30.561 1.00 63.25 92 THR A C 1
ATOM 738 O O . THR A 1 92 ? -7.448 -4.123 29.684 1.00 63.25 92 THR A O 1
ATOM 741 N N . GLY A 1 93 ? -9.560 -4.101 30.411 1.00 69.94 93 GLY A N 1
ATOM 742 C CA . GLY A 1 93 ? -10.114 -4.810 29.246 1.00 69.94 93 GLY A CA 1
ATOM 743 C C . GLY A 1 93 ? -10.415 -3.955 28.003 1.00 69.94 93 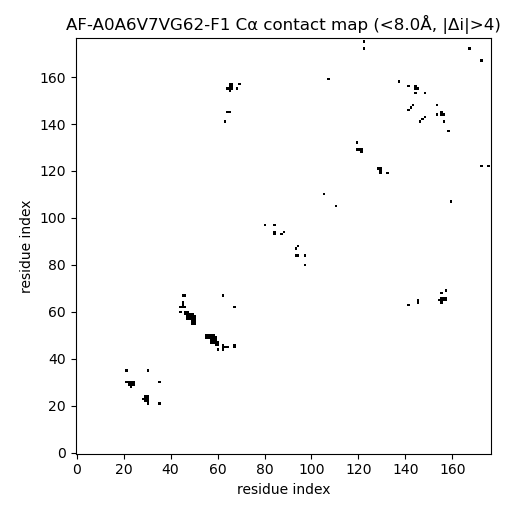GLY A C 1
ATOM 744 O O . GLY A 1 93 ? -10.722 -4.507 26.949 1.00 69.94 93 GLY A O 1
ATOM 745 N N . ALA A 1 94 ? -10.371 -2.621 28.089 1.00 71.50 94 ALA A N 1
ATOM 746 C CA . ALA A 1 94 ? -10.639 -1.744 26.941 1.00 71.50 94 ALA A CA 1
ATOM 747 C C . ALA A 1 94 ? -9.414 -1.604 26.024 1.00 71.50 94 ALA A C 1
ATOM 749 O O . ALA A 1 94 ? -9.560 -1.538 24.805 1.00 71.50 94 ALA A O 1
ATOM 750 N N . ILE A 1 95 ? -8.214 -1.613 26.611 1.00 75.06 95 ILE A N 1
ATOM 751 C CA . ILE A 1 95 ? -6.941 -1.521 25.888 1.00 75.06 95 ILE A CA 1
ATOM 752 C C . ILE A 1 95 ? -6.721 -2.794 25.061 1.00 75.06 95 ILE A C 1
ATOM 754 O O . ILE A 1 95 ? -6.488 -2.706 23.860 1.00 75.06 95 ILE A O 1
ATOM 758 N N . GLU A 1 96 ? -6.878 -3.971 25.673 1.00 78.75 96 GLU A N 1
ATOM 759 C CA . GLU A 1 96 ? -6.714 -5.271 25.006 1.00 78.75 96 GLU A CA 1
ATOM 760 C C . GLU A 1 96 ? -7.635 -5.414 23.786 1.00 78.75 96 GLU A C 1
ATOM 762 O O . GLU A 1 96 ? -7.170 -5.709 22.687 1.00 78.75 96 GLU A O 1
ATOM 767 N N . LYS A 1 97 ? -8.924 -5.078 23.936 1.00 78.50 97 LYS A N 1
ATOM 768 C CA . LYS A 1 97 ? -9.888 -5.088 22.823 1.00 78.50 97 LYS A CA 1
ATOM 769 C C . LYS A 1 97 ? -9.529 -4.107 21.707 1.00 78.50 97 LYS A C 1
ATOM 771 O O . LYS A 1 97 ? -9.786 -4.390 20.536 1.00 78.50 97 LYS A O 1
ATOM 776 N N . ALA A 1 98 ? -8.964 -2.948 22.045 1.00 78.44 98 ALA A N 1
ATOM 777 C CA . ALA A 1 98 ? -8.550 -1.962 21.052 1.00 78.44 98 ALA A CA 1
ATOM 778 C C . ALA A 1 98 ? -7.359 -2.474 20.222 1.00 78.44 98 ALA A C 1
ATOM 780 O O . ALA A 1 98 ? -7.383 -2.367 18.994 1.00 78.44 98 ALA A O 1
ATOM 781 N N . TRP A 1 99 ? -6.365 -3.091 20.869 1.00 81.19 99 TRP A N 1
ATOM 782 C CA . TRP A 1 99 ? -5.240 -3.744 20.189 1.00 81.19 99 TRP A CA 1
ATOM 783 C C . TRP A 1 99 ? -5.687 -4.936 19.346 1.00 81.19 99 TRP A C 1
ATOM 785 O O . TRP A 1 99 ? -5.275 -5.052 18.194 1.00 81.19 99 TRP A O 1
ATOM 795 N N . GLU A 1 100 ? -6.574 -5.779 19.873 1.00 84.81 100 GLU A N 1
ATOM 796 C CA . GLU A 1 100 ? -7.117 -6.929 19.148 1.00 84.81 100 GLU A CA 1
ATOM 797 C C . GLU A 1 100 ? -7.835 -6.490 17.864 1.00 84.81 100 GLU A C 1
ATOM 799 O O . GLU A 1 100 ? -7.613 -7.057 16.794 1.00 84.81 100 GLU A O 1
ATOM 804 N N . ARG A 1 101 ? -8.650 -5.430 17.944 1.00 83.06 101 ARG A N 1
ATOM 805 C CA . ARG A 1 101 ? -9.321 -4.850 16.775 1.00 83.06 101 ARG A CA 1
ATOM 806 C C . ARG A 1 101 ? -8.325 -4.297 15.756 1.00 83.06 101 ARG A C 1
ATOM 808 O O . ARG A 1 101 ? -8.547 -4.448 14.558 1.00 83.06 101 ARG A O 1
ATOM 815 N N . TRP A 1 102 ? -7.251 -3.658 16.213 1.00 81.94 102 TRP A N 1
ATOM 816 C CA . TRP A 1 102 ? -6.242 -3.087 15.323 1.00 81.94 102 TRP A CA 1
ATOM 817 C C . TRP A 1 102 ? -5.433 -4.167 14.597 1.00 81.94 102 TRP A C 1
ATOM 819 O O . TRP A 1 102 ? -5.279 -4.084 13.381 1.00 81.94 102 TRP A O 1
ATOM 829 N N . ILE A 1 103 ? -5.006 -5.214 15.312 1.00 83.94 103 ILE A N 1
ATOM 830 C CA . ILE A 1 103 ? -4.281 -6.358 14.736 1.00 83.94 103 ILE A CA 1
ATOM 831 C C . ILE A 1 103 ? -5.165 -7.130 13.751 1.00 83.94 103 ILE A C 1
ATOM 833 O O . ILE A 1 103 ? -4.694 -7.524 12.686 1.00 83.94 103 ILE A O 1
ATOM 837 N N . LYS A 1 104 ? -6.450 -7.330 14.080 1.00 83.94 104 LYS A N 1
ATOM 838 C CA . LYS A 1 104 ? -7.410 -7.982 13.174 1.00 83.94 104 LYS A CA 1
ATOM 839 C C . LYS A 1 104 ? -7.666 -7.165 11.905 1.00 83.94 104 LYS A C 1
ATOM 841 O O . LYS A 1 104 ? -7.953 -7.751 10.865 1.00 83.94 104 LYS A O 1
ATOM 846 N N . GLY A 1 105 ? -7.527 -5.841 11.983 1.00 82.31 105 GLY A N 1
ATOM 847 C CA . GLY A 1 105 ? -7.678 -4.940 10.848 1.00 82.31 105 GLY A CA 1
ATOM 848 C C . GLY A 1 105 ? -9.080 -4.967 10.230 1.00 82.31 105 GLY A C 1
ATOM 849 O O . GLY A 1 105 ? -10.038 -5.490 10.797 1.00 82.31 105 GLY A O 1
ATOM 850 N N . ILE A 1 106 ? -9.195 -4.360 9.050 1.00 84.81 106 ILE A N 1
ATOM 851 C CA . ILE A 1 106 ? -10.392 -4.423 8.204 1.00 84.81 106 ILE A CA 1
ATOM 852 C C . ILE A 1 106 ? -10.068 -5.368 7.050 1.00 84.81 106 ILE A C 1
ATOM 854 O O . ILE A 1 106 ? -8.970 -5.295 6.487 1.00 84.81 106 ILE A O 1
ATOM 858 N N . LYS A 1 107 ? -11.014 -6.241 6.695 1.00 86.50 107 LYS A N 1
ATOM 859 C CA . LYS A 1 107 ? -10.877 -7.119 5.529 1.00 86.50 107 LYS A CA 1
ATOM 860 C C . LYS A 1 107 ? -10.678 -6.289 4.263 1.00 86.50 107 LYS A C 1
ATOM 862 O O . LYS A 1 107 ? -11.286 -5.232 4.106 1.00 86.50 107 LYS A O 1
ATOM 867 N N . PHE A 1 108 ? -9.828 -6.755 3.353 1.00 86.25 108 PHE A N 1
ATOM 868 C CA . PHE A 1 108 ? -9.509 -6.003 2.137 1.00 86.25 108 PHE A CA 1
ATOM 869 C C . PHE A 1 108 ? -10.750 -5.805 1.251 1.00 86.25 108 PHE A C 1
ATOM 871 O O . PHE A 1 108 ? -10.925 -4.740 0.664 1.00 86.25 108 PHE A O 1
ATOM 878 N N . GLU A 1 109 ? -11.631 -6.801 1.232 1.00 86.38 109 GLU A N 1
ATOM 879 C CA . GLU A 1 109 ? -12.898 -6.840 0.499 1.00 86.38 109 GLU A CA 1
ATOM 880 C C . GLU A 1 109 ? -13.903 -5.793 0.992 1.00 86.38 109 GLU A C 1
ATOM 882 O O . GLU A 1 109 ? -14.746 -5.336 0.232 1.00 86.38 109 GLU A O 1
ATOM 887 N N . GLU A 1 110 ? -13.800 -5.392 2.259 1.00 88.75 110 GLU A N 1
ATOM 888 C CA . GLU A 1 110 ? -14.661 -4.377 2.877 1.00 88.75 110 GLU A CA 1
ATOM 889 C C . GLU A 1 110 ? -14.009 -2.981 2.842 1.00 88.75 110 GLU A C 1
ATOM 891 O O . GLU A 1 110 ? -14.630 -1.987 3.213 1.00 88.75 110 GLU A O 1
ATOM 896 N N . LYS A 1 111 ? -12.739 -2.887 2.419 1.00 88.44 111 LYS A N 1
ATOM 897 C CA . LYS A 1 111 ? -11.947 -1.647 2.461 1.00 88.44 111 LYS A CA 1
ATOM 898 C C . LYS A 1 111 ? -12.192 -0.730 1.259 1.00 88.44 111 LYS A C 1
ATOM 900 O O . LYS A 1 111 ? -11.936 0.471 1.365 1.00 88.44 111 LYS A O 1
ATOM 905 N N . TYR A 1 112 ? -12.641 -1.281 0.133 1.00 90.56 112 TYR A N 1
ATOM 906 C CA . TYR A 1 112 ? -12.818 -0.563 -1.130 1.00 90.56 112 TYR A CA 1
ATOM 907 C C . TYR A 1 112 ? -14.163 -0.901 -1.770 1.00 90.56 112 TYR A C 1
ATOM 909 O O . TYR A 1 112 ? -14.689 -1.990 -1.584 1.00 90.56 112 TYR A O 1
ATOM 917 N N . GLU A 1 113 ? -14.699 0.028 -2.558 1.00 90.50 113 GLU A N 1
ATOM 918 C CA . GLU A 1 113 ? -15.942 -0.178 -3.320 1.00 90.50 113 GLU A CA 1
ATOM 919 C C . GLU A 1 113 ? -15.690 -0.847 -4.67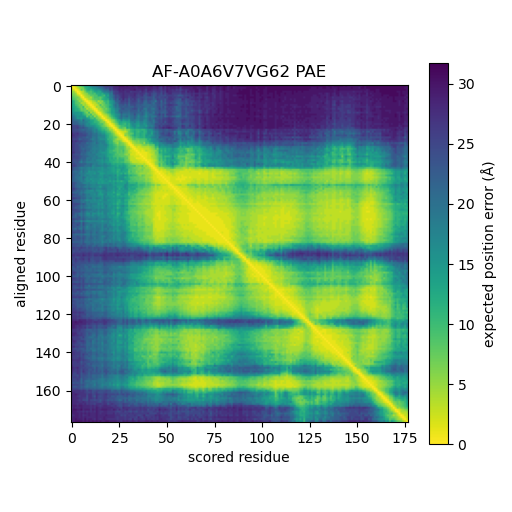9 1.00 90.50 113 GLU A C 1
ATOM 921 O O . GLU A 1 113 ? -16.575 -1.480 -5.254 1.00 90.50 113 GLU A O 1
ATOM 926 N N . HIS A 1 114 ? -14.472 -0.710 -5.210 1.00 89.81 114 HIS A N 1
ATOM 927 C CA . HIS A 1 114 ? -14.097 -1.174 -6.542 1.00 89.81 114 HIS A CA 1
ATOM 928 C C . HIS A 1 114 ? -12.832 -2.028 -6.488 1.00 89.81 114 HIS A C 1
ATOM 930 O O . HIS A 1 114 ? -11.859 -1.676 -5.819 1.00 89.81 114 HIS A O 1
ATOM 936 N N . PHE A 1 115 ? -12.837 -3.131 -7.240 1.00 88.38 115 PHE A N 1
ATOM 937 C CA . PHE A 1 115 ? -11.742 -4.096 -7.291 1.00 88.38 115 PHE A CA 1
ATOM 938 C C . PHE A 1 115 ? -11.429 -4.499 -8.729 1.00 88.38 115 PHE A C 1
ATOM 940 O O . PHE A 1 115 ? -12.320 -4.613 -9.567 1.00 88.38 115 PHE A O 1
ATOM 947 N N . ILE A 1 116 ? -10.150 -4.768 -8.987 1.00 85.12 116 ILE A N 1
ATOM 948 C CA . ILE A 1 116 ? -9.679 -5.389 -10.224 1.00 85.12 116 ILE A CA 1
ATOM 949 C C . ILE A 1 116 ? -9.112 -6.752 -9.846 1.00 85.12 116 ILE A C 1
ATOM 951 O O . ILE A 1 116 ? -8.186 -6.837 -9.037 1.00 85.12 116 ILE A O 1
ATOM 955 N N . LEU A 1 117 ? -9.664 -7.813 -10.433 1.00 85.56 117 LEU A N 1
ATOM 956 C CA . LEU A 1 117 ? -9.158 -9.168 -10.259 1.00 85.56 117 LEU A CA 1
ATOM 957 C C . LEU A 1 117 ? -8.191 -9.501 -11.397 1.00 85.56 117 LEU A C 1
ATOM 959 O O . LEU A 1 117 ? -8.572 -9.485 -12.566 1.00 85.56 117 LEU A O 1
ATOM 963 N N . ALA A 1 118 ? -6.949 -9.830 -11.049 1.00 81.62 118 ALA A N 1
ATOM 964 C CA . ALA A 1 118 ? -5.966 -10.356 -11.985 1.00 81.62 118 ALA A CA 1
ATOM 965 C C . ALA A 1 118 ? -5.725 -11.837 -11.682 1.00 81.62 118 ALA A C 1
ATOM 967 O O . ALA A 1 118 ? -5.232 -12.178 -10.608 1.00 81.62 118 ALA A O 1
ATOM 968 N N . VAL A 1 119 ? -6.073 -12.708 -12.629 1.00 83.12 119 VAL A N 1
ATOM 969 C CA . VAL A 1 119 ? -5.884 -14.157 -12.508 1.00 83.12 119 VAL A CA 1
ATOM 970 C C . VAL A 1 119 ? -4.700 -14.574 -13.370 1.00 83.12 119 VAL A C 1
ATOM 972 O O . VAL A 1 119 ? -4.657 -14.2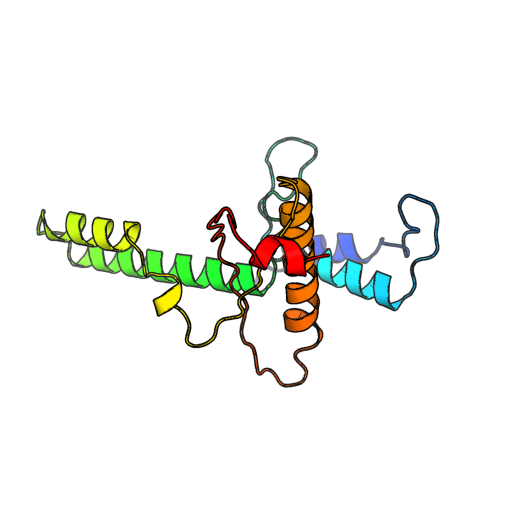79 -14.563 1.00 83.12 119 VAL A O 1
ATOM 975 N N . CYS A 1 120 ? -3.742 -15.265 -12.759 1.00 78.38 120 CYS A N 1
ATOM 976 C CA . CYS A 1 120 ? -2.664 -15.941 -13.464 1.00 78.38 120 CYS A CA 1
ATOM 977 C C . CYS A 1 120 ? -2.921 -17.445 -13.407 1.00 78.38 120 CYS A C 1
ATOM 979 O O . CYS A 1 120 ? -3.063 -17.997 -12.320 1.00 78.38 120 CYS A O 1
ATOM 981 N N . ALA A 1 121 ? -2.983 -18.095 -14.566 1.00 78.06 121 ALA A N 1
ATOM 982 C CA . ALA A 1 121 ? -3.164 -19.536 -14.672 1.00 78.06 121 ALA A CA 1
ATOM 983 C C . ALA A 1 121 ? -2.036 -20.133 -15.515 1.00 78.06 121 ALA A C 1
ATOM 985 O O . ALA A 1 121 ? -1.690 -19.601 -16.573 1.00 78.06 121 ALA A O 1
ATOM 986 N N . THR A 1 122 ? -1.467 -21.242 -15.050 1.00 74.12 122 THR A N 1
ATOM 987 C CA . THR A 1 122 ? -0.399 -21.972 -15.740 1.00 74.12 122 THR A CA 1
ATOM 988 C C . THR A 1 122 ? -0.718 -23.466 -15.742 1.00 74.12 122 THR A C 1
ATOM 990 O O . THR A 1 122 ? -1.292 -23.996 -14.796 1.00 74.12 122 THR A O 1
ATOM 993 N N . LYS A 1 123 ? -0.382 -24.162 -16.837 1.00 69.88 123 LYS A N 1
ATOM 994 C CA . LYS A 1 123 ? -0.599 -25.619 -16.967 1.00 69.88 123 LYS A CA 1
ATOM 995 C C . LYS A 1 123 ? 0.433 -26.458 -16.214 1.00 69.88 123 LYS A C 1
ATOM 997 O O . LYS A 1 123 ? 0.153 -27.571 -15.793 1.00 69.88 123 LYS A O 1
ATOM 1002 N N . ILE A 1 124 ? 1.647 -25.938 -16.119 1.00 65.25 124 ILE A N 1
ATOM 1003 C CA . ILE A 1 124 ? 2.782 -26.532 -15.415 1.00 65.25 124 ILE A CA 1
ATOM 1004 C C . ILE A 1 124 ? 2.993 -25.637 -14.205 1.00 65.25 124 ILE A C 1
ATOM 1006 O O . ILE A 1 124 ? 2.882 -24.425 -14.382 1.00 65.25 124 ILE A O 1
ATOM 1010 N N . GLY A 1 125 ? 3.277 -26.210 -13.028 1.00 62.06 125 GLY A N 1
ATOM 1011 C CA . GLY A 1 125 ? 3.525 -25.511 -11.754 1.00 62.06 125 GLY A CA 1
ATOM 1012 C C . GLY A 1 125 ? 4.736 -24.573 -11.795 1.00 62.06 125 GLY A C 1
ATOM 1013 O O . GLY A 1 125 ? 5.702 -24.736 -11.065 1.00 62.06 125 GLY A O 1
ATOM 1014 N N . ASN A 1 126 ? 4.708 -23.615 -12.713 1.00 64.56 126 ASN A N 1
ATOM 1015 C CA . ASN A 1 126 ? 5.728 -22.633 -12.979 1.00 64.56 126 ASN A CA 1
ATOM 1016 C C . ASN A 1 126 ? 5.353 -21.372 -12.205 1.00 64.56 126 ASN A C 1
ATOM 1018 O O . ASN A 1 126 ? 4.816 -20.405 -12.753 1.00 64.56 126 ASN A O 1
ATOM 1022 N N . GLU A 1 127 ? 5.622 -21.428 -10.904 1.00 65.81 127 GLU A N 1
ATOM 1023 C CA . GLU A 1 127 ? 5.514 -20.317 -9.954 1.00 65.81 127 GLU A CA 1
ATOM 1024 C C . GLU A 1 127 ? 6.197 -19.035 -10.470 1.00 65.81 127 GLU A C 1
ATOM 1026 O O . GLU A 1 127 ? 5.717 -17.919 -10.241 1.00 65.81 127 GLU A O 1
ATOM 1031 N N . HIS A 1 128 ? 7.264 -19.175 -11.268 1.00 77.50 128 HIS A N 1
ATOM 1032 C CA . HIS A 1 128 ? 8.008 -18.046 -11.821 1.00 77.50 128 HIS A CA 1
ATOM 1033 C C . HIS A 1 128 ? 7.184 -17.202 -12.798 1.00 77.50 128 HIS A C 1
ATOM 1035 O O . HIS A 1 128 ? 7.373 -15.984 -12.855 1.00 77.50 128 HIS A O 1
ATOM 1041 N N . PHE A 1 129 ? 6.249 -17.801 -13.546 1.00 81.00 129 PHE A N 1
ATOM 1042 C CA . PHE A 1 129 ? 5.423 -17.046 -14.492 1.00 81.00 129 PHE A CA 1
ATOM 1043 C C . PHE A 1 129 ? 4.438 -16.125 -13.768 1.00 81.00 129 PHE A C 1
ATOM 1045 O O . PHE A 1 129 ? 4.335 -14.945 -14.108 1.00 81.00 129 PHE A O 1
ATOM 1052 N N . CYS A 1 130 ? 3.762 -16.616 -12.728 1.00 80.94 130 CYS A N 1
ATOM 1053 C CA . CYS A 1 130 ? 2.841 -15.780 -11.960 1.00 80.94 130 CYS A CA 1
ATOM 1054 C C . CYS A 1 130 ? 3.573 -14.722 -11.126 1.00 80.94 130 CYS A C 1
ATOM 1056 O O . CYS A 1 130 ? 3.092 -13.590 -11.023 1.00 80.94 130 CYS A O 1
ATOM 1058 N N . GLY A 1 131 ? 4.779 -15.023 -10.631 1.00 81.62 131 GLY A N 1
ATOM 1059 C CA . GLY A 1 131 ? 5.661 -14.018 -10.028 1.00 81.62 131 GLY A CA 1
ATOM 1060 C C . GLY A 1 131 ? 6.052 -12.904 -11.009 1.00 81.62 131 GLY A C 1
ATOM 1061 O O . GLY A 1 131 ? 5.970 -11.713 -10.682 1.00 81.62 131 GLY A O 1
ATOM 1062 N N . TYR A 1 132 ? 6.405 -13.271 -12.245 1.00 84.50 132 TYR A N 1
ATOM 1063 C CA . TYR A 1 132 ? 6.690 -12.312 -13.313 1.00 84.50 132 TYR A CA 1
ATOM 1064 C C . TYR A 1 132 ? 5.464 -11.455 -13.655 1.00 84.50 132 TYR A C 1
ATOM 1066 O O . TYR A 1 132 ? 5.559 -10.223 -13.672 1.00 84.50 132 TYR A O 1
ATOM 1074 N N . ALA A 1 133 ? 4.306 -12.087 -13.864 1.00 83.69 133 ALA A N 1
ATOM 1075 C CA . ALA A 1 133 ? 3.055 -11.405 -14.182 1.00 83.69 133 ALA A CA 1
ATOM 1076 C C . ALA A 1 133 ? 2.65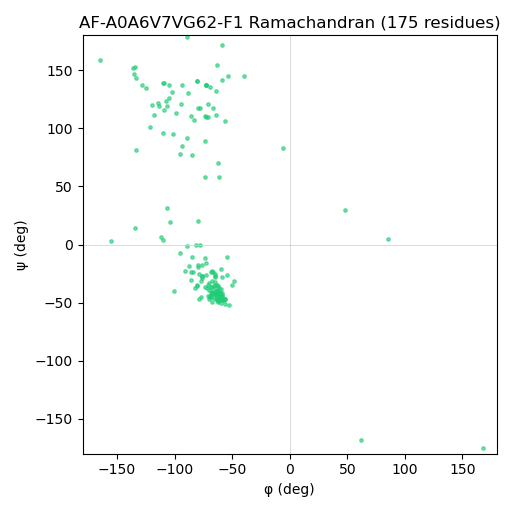8 -10.413 -13.078 1.00 83.69 133 ALA A C 1
ATOM 1078 O O . ALA A 1 133 ? 2.369 -9.256 -13.373 1.00 83.69 133 ALA A O 1
ATOM 1079 N N . SER A 1 134 ? 2.739 -10.816 -11.806 1.00 81.56 134 SER A N 1
ATOM 1080 C CA . SER A 1 134 ? 2.464 -9.944 -10.654 1.00 81.56 134 SER A CA 1
ATOM 1081 C C . SER A 1 134 ? 3.381 -8.718 -10.624 1.00 81.56 134 SER A C 1
ATOM 1083 O O . SER A 1 134 ? 2.925 -7.587 -10.435 1.00 81.56 134 SER A O 1
ATOM 1085 N N . THR A 1 135 ? 4.675 -8.912 -10.888 1.00 81.94 135 THR A N 1
ATOM 1086 C CA . THR A 1 135 ? 5.656 -7.817 -10.916 1.00 81.94 135 THR A CA 1
ATOM 1087 C C . THR A 1 135 ? 5.368 -6.831 -12.051 1.00 81.94 135 THR A C 1
ATOM 1089 O O . THR A 1 135 ? 5.415 -5.615 -11.851 1.00 81.94 135 THR A O 1
ATOM 1092 N N . LYS A 1 136 ? 5.025 -7.332 -13.244 1.00 83.75 136 LYS A N 1
ATOM 1093 C CA . LYS A 1 136 ? 4.679 -6.486 -14.397 1.00 83.75 136 LYS A CA 1
ATOM 1094 C C . LYS A 1 136 ? 3.348 -5.770 -14.224 1.00 83.75 136 LYS A C 1
ATOM 1096 O O . LYS A 1 136 ? 3.266 -4.593 -14.563 1.00 83.75 136 LYS A O 1
ATOM 1101 N N . LEU A 1 137 ? 2.347 -6.437 -13.654 1.00 82.56 137 LEU A N 1
ATOM 1102 C CA . LEU A 1 137 ? 1.058 -5.830 -13.329 1.00 82.56 137 LEU A CA 1
ATOM 1103 C C . LEU A 1 137 ? 1.230 -4.657 -12.368 1.00 82.56 137 LEU A C 1
ATOM 1105 O O . LEU A 1 137 ? 0.712 -3.581 -12.647 1.00 82.56 137 LEU A O 1
ATOM 1109 N N . LYS A 1 138 ? 2.018 -4.827 -11.296 1.00 78.50 138 LYS A N 1
ATOM 1110 C CA . LYS A 1 138 ? 2.349 -3.736 -10.367 1.00 78.50 138 LYS A CA 1
ATOM 1111 C C . LYS A 1 138 ? 2.908 -2.529 -11.122 1.00 78.50 138 LYS A C 1
ATOM 1113 O O . LYS A 1 138 ? 2.370 -1.437 -10.992 1.00 78.50 138 LYS A O 1
ATOM 1118 N N . LEU A 1 139 ? 3.921 -2.731 -11.965 1.00 78.44 139 LEU A N 1
ATOM 1119 C CA . LEU A 1 139 ? 4.543 -1.648 -12.736 1.00 78.44 139 LEU A CA 1
ATOM 1120 C C . LEU A 1 139 ? 3.574 -0.975 -13.721 1.00 78.44 139 LEU A C 1
ATOM 1122 O O . LEU A 1 139 ? 3.480 0.249 -13.750 1.00 78.44 139 LEU A O 1
ATOM 1126 N N . HIS A 1 140 ? 2.832 -1.751 -14.512 1.00 77.81 140 HIS A N 1
ATOM 1127 C CA . HIS A 1 140 ? 1.912 -1.198 -15.508 1.00 77.81 140 HIS A CA 1
ATOM 1128 C C . HIS A 1 140 ? 0.717 -0.474 -14.893 1.00 77.81 140 HIS A C 1
ATOM 1130 O O . HIS A 1 140 ? 0.285 0.552 -15.426 1.00 77.81 140 HIS A O 1
ATOM 1136 N N . LEU A 1 141 ? 0.193 -0.980 -13.780 1.00 75.69 141 LEU A N 1
ATOM 1137 C CA . LEU A 1 141 ? -0.931 -0.366 -13.088 1.00 75.69 141 LEU A CA 1
ATOM 1138 C C . LEU A 1 141 ? -0.517 0.968 -12.461 1.00 75.69 141 LEU A C 1
ATOM 1140 O O . LEU A 1 141 ? -1.237 1.952 -12.606 1.00 75.69 141 LEU A O 1
ATOM 1144 N N . ILE A 1 142 ? 0.683 1.023 -11.872 1.00 74.25 142 ILE A N 1
ATOM 1145 C CA . ILE A 1 142 ? 1.304 2.267 -11.397 1.00 74.25 142 ILE A CA 1
ATOM 1146 C C . ILE A 1 142 ? 1.416 3.272 -12.544 1.00 74.25 142 ILE A C 1
ATOM 1148 O O . ILE A 1 142 ? 0.948 4.395 -12.412 1.00 74.25 142 ILE A O 1
ATOM 1152 N N . TRP A 1 143 ? 1.977 2.879 -13.691 1.00 72.06 143 TRP A N 1
ATOM 1153 C CA . TRP A 1 143 ? 2.135 3.801 -14.823 1.00 72.06 143 TRP A CA 1
ATOM 1154 C C . TRP A 1 143 ? 0.802 4.316 -15.353 1.00 72.06 143 TRP A C 1
ATOM 1156 O O . TRP A 1 143 ? 0.655 5.501 -15.634 1.00 72.06 143 TRP A O 1
ATOM 1166 N N . THR A 1 144 ? -0.186 3.438 -15.480 1.00 73.69 144 THR A N 1
ATOM 1167 C CA . THR A 1 144 ? -1.475 3.814 -16.063 1.00 73.69 144 THR A CA 1
ATOM 1168 C C . THR A 1 144 ? -2.261 4.723 -15.121 1.00 73.69 144 THR A C 1
ATOM 1170 O O . THR A 1 144 ? -2.779 5.746 -15.559 1.00 73.69 144 THR A O 1
ATOM 1173 N N . ILE A 1 145 ? -2.306 4.393 -13.828 1.00 72.88 145 ILE A N 1
ATOM 1174 C CA . ILE A 1 145 ? -3.096 5.133 -12.837 1.00 72.88 145 ILE A CA 1
ATOM 1175 C C . ILE A 1 145 ? -2.379 6.401 -12.362 1.00 72.88 145 ILE A C 1
ATOM 1177 O O . ILE A 1 145 ? -3.036 7.402 -12.117 1.00 72.88 145 ILE A O 1
ATOM 1181 N N . GLU A 1 146 ? -1.052 6.405 -12.227 1.00 69.25 146 GLU A N 1
ATOM 1182 C CA . GLU A 1 146 ? -0.328 7.568 -11.688 1.00 69.25 146 GLU A CA 1
ATOM 1183 C C . GLU A 1 146 ? 0.130 8.558 -12.775 1.00 69.25 146 GLU A C 1
ATOM 1185 O O . GLU A 1 146 ? 0.351 9.732 -12.470 1.00 69.25 146 GLU A O 1
ATOM 1190 N N . GLU A 1 147 ? 0.277 8.136 -14.041 1.00 68.31 147 GLU A N 1
ATOM 1191 C CA . GLU A 1 147 ? 0.662 9.047 -15.137 1.00 68.31 147 GLU A CA 1
ATOM 1192 C C . GLU A 1 147 ? -0.504 9.500 -16.016 1.00 68.31 147 GLU A C 1
ATOM 1194 O O . GLU A 1 147 ? -0.522 10.664 -16.408 1.00 68.31 147 GLU A O 1
ATOM 1199 N N . LYS A 1 148 ? -1.450 8.610 -16.348 1.00 64.12 148 LYS A N 1
ATOM 1200 C CA . LYS A 1 148 ? -2.498 8.863 -17.357 1.00 64.12 148 LYS A CA 1
ATOM 1201 C C . LYS A 1 148 ? -3.877 9.157 -16.767 1.00 64.12 148 LYS A C 1
ATOM 1203 O O . LYS A 1 148 ? -4.879 9.028 -17.464 1.00 64.12 148 LYS A O 1
ATOM 1208 N N . ASN A 1 149 ? -3.958 9.538 -15.495 1.00 62.78 149 ASN A N 1
ATOM 1209 C CA . ASN A 1 149 ? -5.223 9.890 -14.847 1.00 62.78 149 ASN A CA 1
ATOM 1210 C C . ASN A 1 149 ? -5.739 11.260 -15.315 1.00 62.78 149 ASN A C 1
ATOM 1212 O O . ASN A 1 149 ? -5.932 12.172 -14.518 1.00 62.78 149 ASN A O 1
ATOM 1216 N N . GLU A 1 150 ? -5.951 11.411 -16.622 1.00 58.91 150 GLU A N 1
ATOM 1217 C CA . GLU A 1 150 ? -6.411 12.640 -17.278 1.00 58.91 150 GLU A CA 1
ATOM 1218 C C . GLU A 1 150 ? -7.781 13.096 -16.749 1.00 58.91 150 GLU A C 1
ATOM 1220 O O . GLU A 1 150 ? -8.111 14.276 -16.820 1.00 58.91 150 GLU A O 1
ATOM 1225 N N . PHE A 1 151 ? -8.550 12.179 -16.149 1.00 60.47 151 PHE A N 1
ATOM 1226 C CA . PHE A 1 151 ? -9.883 12.440 -15.606 1.00 60.47 151 PHE A CA 1
ATOM 1227 C C . PHE A 1 151 ? -9.971 12.409 -14.071 1.00 60.47 151 PHE A C 1
ATOM 1229 O O . PHE A 1 151 ? -11.075 12.533 -13.544 1.00 60.47 151 PHE A O 1
ATOM 1236 N N . ASN A 1 152 ? -8.858 12.238 -13.340 1.00 67.50 152 ASN A N 1
ATOM 1237 C CA . ASN A 1 152 ? -8.842 12.125 -11.868 1.00 67.50 152 ASN A CA 1
ATOM 1238 C C . ASN A 1 152 ? -9.879 11.134 -11.286 1.00 67.50 152 ASN A C 1
ATOM 1240 O O . ASN A 1 152 ? -10.362 11.311 -10.169 1.00 67.50 152 ASN A O 1
ATOM 1244 N N . GLN A 1 153 ? -10.234 10.084 -12.030 1.00 77.56 153 GLN A N 1
ATOM 1245 C CA . GLN A 1 153 ? -11.291 9.144 -11.631 1.00 77.56 153 GLN A CA 1
ATOM 1246 C C . GLN A 1 153 ? -10.812 8.137 -10.582 1.00 77.56 153 GLN A C 1
ATOM 1248 O O . GLN A 1 153 ? -11.613 7.616 -9.812 1.00 77.56 153 GLN A O 1
ATOM 1253 N N . VAL A 1 154 ? -9.505 7.862 -10.539 1.00 80.31 154 VAL A N 1
ATOM 1254 C CA . VAL A 1 154 ? -8.904 6.912 -9.595 1.00 80.31 154 VAL A CA 1
ATOM 1255 C C . VAL A 1 154 ? -7.997 7.658 -8.625 1.00 80.31 154 VAL A C 1
ATOM 1257 O O . VAL A 1 154 ? -7.030 8.288 -9.038 1.00 80.31 154 VAL A O 1
ATOM 1260 N N . GLU A 1 155 ? -8.296 7.589 -7.328 1.00 83.06 155 GLU A N 1
ATOM 1261 C CA . GLU A 1 155 ? -7.539 8.320 -6.304 1.00 83.06 155 GLU A CA 1
ATOM 1262 C C . GLU A 1 155 ? -6.194 7.649 -5.970 1.00 83.06 155 GLU A C 1
ATOM 1264 O O . GLU A 1 155 ? -5.171 8.321 -5.835 1.00 83.06 155 GLU A O 1
ATOM 1269 N N . TYR A 1 156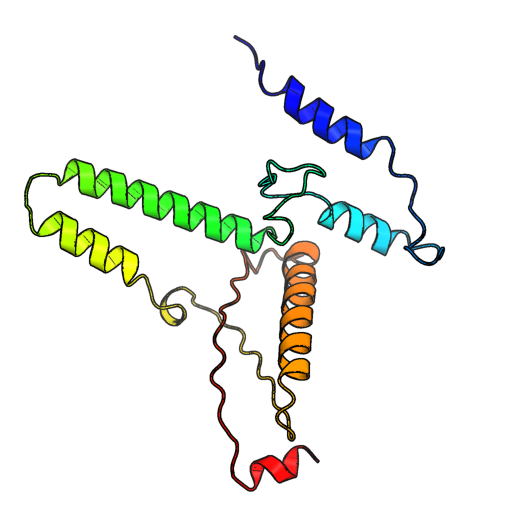 ? -6.201 6.327 -5.791 1.00 85.38 156 TYR A N 1
ATOM 1270 C CA . TYR A 1 156 ? -5.018 5.496 -5.568 1.00 85.38 156 TYR A CA 1
ATOM 1271 C C . TYR A 1 156 ? -5.365 4.019 -5.787 1.00 85.38 156 TYR A C 1
ATOM 1273 O O . TYR A 1 156 ? -6.524 3.618 -5.687 1.00 85.38 156 TYR A O 1
ATOM 1281 N N . CYS A 1 157 ? -4.351 3.196 -6.047 1.00 86.50 157 CYS A N 1
ATOM 1282 C CA . CYS A 1 157 ? -4.503 1.747 -6.149 1.00 86.50 157 CYS A CA 1
ATOM 1283 C C . CYS A 1 157 ? -3.864 1.025 -4.955 1.00 86.50 157 CYS A C 1
ATOM 1285 O O . CYS A 1 157 ? -2.757 1.361 -4.533 1.00 86.50 157 CYS A O 1
ATOM 1287 N N . HIS A 1 158 ? -4.537 -0.002 -4.433 1.00 87.81 158 HIS A N 1
ATOM 1288 C CA . HIS A 1 158 ? -3.989 -0.889 -3.412 1.00 87.81 158 HIS A CA 1
ATOM 1289 C C . HIS A 1 158 ? -3.957 -2.322 -3.937 1.00 87.81 158 HIS A C 1
ATOM 1291 O O . HIS A 1 158 ? -4.990 -2.892 -4.272 1.00 87.81 158 HIS A O 1
ATOM 1297 N N . ILE A 1 159 ? -2.763 -2.906 -3.996 1.00 84.88 159 ILE A N 1
ATOM 1298 C CA . ILE A 1 159 ? -2.562 -4.270 -4.484 1.00 84.88 159 ILE A CA 1
ATOM 1299 C C . ILE A 1 159 ? -2.459 -5.200 -3.277 1.00 84.88 159 ILE A C 1
ATOM 1301 O O . ILE A 1 159 ? -1.500 -5.113 -2.511 1.00 84.88 159 ILE A O 1
ATOM 1305 N N . SER A 1 160 ? -3.446 -6.081 -3.115 1.00 82.12 160 SER A N 1
ATOM 1306 C CA . SER A 1 160 ? -3.410 -7.148 -2.112 1.00 82.12 160 SER A CA 1
ATOM 1307 C C . SER A 1 160 ? -2.570 -8.326 -2.607 1.00 82.12 160 SER A C 1
ATOM 1309 O O . SER A 1 160 ? -2.651 -8.709 -3.775 1.00 82.12 160 SER A O 1
ATOM 1311 N N . ASN A 1 161 ? -1.788 -8.933 -1.716 1.00 70.50 161 ASN A N 1
ATOM 1312 C CA . ASN A 1 161 ? -1.138 -10.214 -1.976 1.00 70.50 161 ASN A CA 1
ATOM 1313 C C . ASN A 1 161 ? -2.127 -11.338 -1.635 1.00 70.50 161 ASN A C 1
ATOM 1315 O O . ASN A 1 161 ? -2.010 -11.946 -0.575 1.00 70.50 161 ASN A O 1
ATOM 1319 N N . LEU A 1 162 ? -3.115 -11.608 -2.490 1.00 62.66 162 LEU A N 1
ATOM 1320 C CA . LEU A 1 162 ? -3.943 -12.804 -2.323 1.00 62.66 162 LEU A CA 1
ATOM 1321 C C . LEU A 1 162 ? -3.637 -13.798 -3.440 1.00 62.66 162 LEU A C 1
ATOM 1323 O O . LEU A 1 162 ? -4.160 -13.697 -4.545 1.00 62.66 162 LEU A O 1
ATOM 1327 N N . VAL A 1 163 ? -2.759 -14.751 -3.130 1.00 63.69 163 VAL A N 1
ATOM 1328 C CA . VAL A 1 163 ? -2.503 -15.924 -3.966 1.00 63.69 163 VAL A CA 1
ATOM 1329 C C . VAL A 1 163 ? -3.250 -17.085 -3.322 1.00 63.69 163 VAL A C 1
ATOM 1331 O O . VAL A 1 163 ? -2.774 -17.695 -2.368 1.00 63.69 163 VAL A O 1
ATOM 1334 N N . LYS A 1 164 ? -4.468 -17.347 -3.799 1.00 63.59 164 LYS A N 1
ATOM 1335 C CA . LYS A 1 164 ? -5.087 -18.662 -3.630 1.00 63.59 164 LYS A CA 1
ATOM 1336 C C . LYS A 1 164 ? -4.590 -19.518 -4.784 1.00 63.59 164 LYS A C 1
ATOM 1338 O O . LYS A 1 164 ? -4.924 -19.243 -5.933 1.00 63.59 164 LYS A O 1
ATOM 1343 N N . GLU A 1 165 ? -3.758 -20.503 -4.481 1.00 63.72 165 GLU A N 1
ATOM 1344 C CA . GLU A 1 165 ? -3.362 -21.510 -5.460 1.00 63.72 165 GLU A CA 1
ATOM 1345 C C . GLU A 1 165 ? -4.445 -22.586 -5.493 1.00 63.72 165 GLU A C 1
ATOM 1347 O O . GLU A 1 165 ? -4.597 -23.362 -4.551 1.00 63.72 165 GLU A O 1
ATOM 1352 N N . GLU A 1 166 ? -5.237 -22.604 -6.561 1.00 66.25 166 GLU A N 1
ATOM 1353 C CA . GLU A 1 166 ? -6.190 -23.681 -6.812 1.00 66.25 166 GLU A CA 1
ATOM 1354 C C . GLU A 1 166 ? -5.668 -24.557 -7.950 1.00 66.25 166 GLU A C 1
ATOM 1356 O O . GLU A 1 166 ? -5.465 -24.103 -9.079 1.00 66.25 166 GLU A O 1
ATOM 1361 N N . PHE A 1 167 ? -5.446 -25.838 -7.652 1.00 62.75 167 PHE A N 1
ATOM 1362 C CA . PHE A 1 167 ? -5.103 -26.828 -8.664 1.00 62.75 167 PHE A CA 1
ATOM 1363 C C . PHE A 1 167 ? -6.349 -27.148 -9.495 1.00 62.75 167 PHE A C 1
ATOM 1365 O O . PHE A 1 167 ? -7.288 -27.789 -9.020 1.00 62.75 167 PHE A O 1
ATOM 1372 N N . CYS A 1 168 ? -6.360 -26.712 -10.755 1.00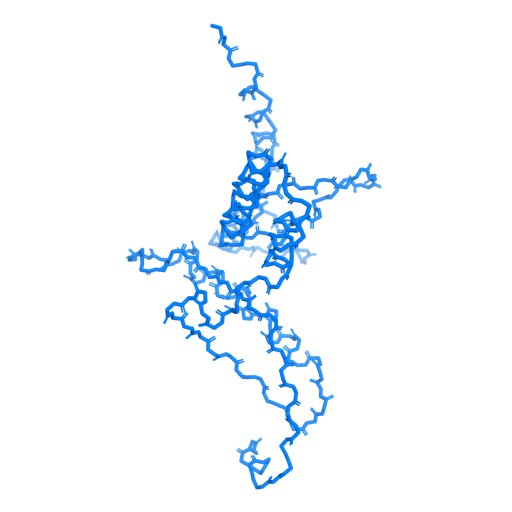 63.91 168 CYS A N 1
ATOM 1373 C CA . CYS A 1 168 ? -7.417 -27.065 -11.699 1.00 63.91 168 CYS A CA 1
ATOM 1374 C C . CYS A 1 168 ? -7.275 -28.528 -12.149 1.00 63.91 168 CYS A C 1
ATOM 1376 O O . CYS A 1 168 ? -6.657 -28.819 -13.172 1.00 63.91 168 CYS A O 1
ATOM 1378 N N . ASN A 1 169 ? -7.890 -29.454 -11.412 1.00 58.59 169 ASN A N 1
ATOM 1379 C CA . ASN A 1 169 ? -8.031 -30.848 -11.834 1.00 58.59 169 ASN A CA 1
ATOM 1380 C C . ASN A 1 169 ? -9.335 -31.014 -12.636 1.00 58.59 169 ASN A C 1
ATOM 1382 O O . ASN A 1 169 ? -10.392 -31.248 -12.056 1.00 58.59 169 ASN A O 1
ATOM 1386 N N . GLY A 1 170 ? -9.289 -30.873 -13.969 1.00 62.34 170 GLY A N 1
ATOM 1387 C CA . GLY A 1 170 ? -10.468 -31.102 -14.821 1.00 62.34 170 GLY A CA 1
ATOM 1388 C C . GLY A 1 170 ? -10.348 -30.635 -16.277 1.00 62.34 170 GLY A C 1
ATOM 1389 O O . GLY A 1 170 ? -9.296 -30.171 -16.716 1.00 62.34 170 GLY A O 1
ATOM 1390 N N . GLU A 1 171 ? -11.451 -30.738 -17.033 1.00 56.91 171 GLU A N 1
ATOM 1391 C CA . GLU A 1 171 ? -11.565 -30.347 -18.456 1.00 56.91 171 GLU A CA 1
ATOM 1392 C C . GLU A 1 171 ? -11.142 -28.901 -18.752 1.00 56.91 171 GLU A C 1
ATOM 1394 O O . GLU A 1 171 ? -10.651 -28.626 -19.846 1.00 56.91 171 GLU A O 1
ATOM 1399 N N . ALA A 1 172 ? -11.232 -27.994 -17.773 1.00 56.19 172 ALA A N 1
ATOM 1400 C CA . ALA A 1 172 ? -10.757 -26.615 -17.893 1.00 56.19 172 ALA A CA 1
ATOM 1401 C C . ALA A 1 172 ? -9.248 -26.516 -18.207 1.00 56.19 172 ALA A C 1
ATOM 1403 O O . ALA A 1 172 ? -8.824 -25.594 -18.902 1.00 56.19 172 ALA A O 1
ATOM 1404 N N . ALA A 1 173 ? -8.438 -27.502 -17.797 1.00 55.41 173 ALA A N 1
ATOM 1405 C CA . ALA A 1 173 ? -7.019 -27.564 -18.150 1.00 55.41 173 ALA A CA 1
ATOM 1406 C C . ALA A 1 173 ? -6.786 -27.809 -19.656 1.00 55.41 173 ALA A C 1
ATOM 1408 O O . ALA A 1 173 ? -5.736 -27.437 -20.185 1.00 55.41 173 ALA A O 1
ATOM 1409 N N . LYS A 1 174 ? -7.757 -28.397 -20.373 1.00 52.47 174 LYS A N 1
ATOM 1410 C CA . LYS A 1 174 ? -7.661 -28.640 -21.823 1.00 52.47 174 LYS A CA 1
ATOM 1411 C C . LYS A 1 174 ? -7.876 -27.370 -22.653 1.00 52.47 174 LYS A C 1
ATOM 1413 O O . LYS A 1 174 ? -7.310 -27.281 -23.735 1.00 52.47 174 LYS A O 1
ATOM 1418 N N . LEU A 1 175 ? -8.629 -26.389 -22.141 1.00 56.50 175 LEU A N 1
ATOM 1419 C CA . LEU A 1 175 ? -8.963 -25.137 -22.844 1.00 56.50 175 LEU A CA 1
ATOM 1420 C C . LEU A 1 175 ? -7.817 -24.117 -22.893 1.00 56.50 175 LEU A C 1
ATOM 1422 O O . LEU A 1 175 ? -7.828 -23.226 -23.731 1.00 56.50 175 LEU A O 1
ATOM 1426 N N . LEU A 1 176 ? -6.805 -24.255 -22.035 1.00 55.41 176 LEU A N 1
ATOM 1427 C CA . LEU A 1 176 ? -5.581 -23.441 -22.074 1.00 55.41 176 LEU A CA 1
ATOM 1428 C C . LEU A 1 176 ? -4.587 -23.936 -23.157 1.00 55.41 176 LEU A C 1
ATOM 1430 O O . LEU A 1 176 ? -3.373 -23.785 -23.002 1.00 55.41 176 LEU A O 1
ATOM 1434 N N . GLY A 1 177 ? -5.082 -24.688 -24.151 1.00 41.16 177 GLY A N 1
ATOM 1435 C CA . GLY A 1 177 ? -4.353 -25.313 -25.267 1.00 41.16 177 GLY A CA 1
ATOM 1436 C C . GLY A 1 177 ? -4.163 -24.371 -26.431 1.00 41.16 177 GLY A C 1
ATOM 1437 O O . GLY A 1 177 ? -5.187 -23.841 -26.902 1.00 41.16 177 GLY A O 1
#

Secondary structure (DSSP, 8-state):
---SSHHHHHHHHHHHHTS------TT-----HHHHHHHHHHHS-SS--B-SSSSP-BTTTT--HHHHHHHHHHHHHHHHHHHHHHHTTT-HHHHHHHHHHHHH---HHHH-S---------SS--HHHHHHHHHHHHHHHHHHHHH--TT------------------STHHHHT-